Protein AF-A0A0U2JF14-F1 (afdb_monomer_lite)

Sequence (195 aa):
MHPRLGSLGDFVELIHQADNRGMRVIIDLVINHTSDEHPWFQAARADPKSPYRDWYVWSESEPADRTQGMVFPGYQDATWTFDELAGAWYYHRFYDFQPDLNMANPRVRQEIEKIIGFWLQLGVAGFRLDAAPFVIELTTPGEARPRQDFGWLDDFWSQLSWRRGDAVILAEANVEPAELLDFFGAGRRLPMMFN

Radius of gyration: 17.77 Å; chains: 1; bounding box: 45×33×50 Å

Secondary structure (DSSP, 8-state):
--GGG--HHHHHHHHHHHHTTT---EEEE--SB--TTSHHHHHHHH-TTSTTGGGB-EESS--TTTTSS-SSBTTBS-SEEEETTTTEEEE-SS-TTSPBB-TT-HHHHHHHHHHHHHHHHTT--EEEETTHHHHTB---TT-SSPPB-HHHHHHHHHHHHHH-TT-EEEE-----TTTHHHHHGGGTS-SEE--

Structure (mmCIF, N/CA/C/O backbone):
data_AF-A0A0U2JF14-F1
#
_entry.id   AF-A0A0U2JF14-F1
#
loop_
_atom_site.group_PDB
_atom_site.id
_atom_site.type_symbol
_atom_site.label_atom_id
_atom_site.label_alt_id
_atom_site.label_comp_id
_atom_site.label_asym_id
_atom_site.label_entity_id
_atom_site.label_seq_id
_atom_site.pdbx_PDB_ins_code
_atom_site.Cartn_x
_atom_site.Cartn_y
_atom_site.Cartn_z
_atom_site.occupancy
_atom_site.B_iso_or_equiv
_atom_site.auth_seq_id
_atom_site.auth_comp_id
_atom_site.auth_asym_id
_atom_site.auth_atom_id
_atom_site.pdbx_PDB_model_num
ATOM 1 N N . MET A 1 1 ? 5.655 3.093 13.925 1.00 86.81 1 MET A N 1
ATOM 2 C CA . MET A 1 1 ? 5.472 4.514 14.294 1.00 86.81 1 MET A CA 1
ATOM 3 C C . MET A 1 1 ? 6.758 5.260 14.005 1.00 86.81 1 MET A C 1
ATOM 5 O O . MET A 1 1 ? 7.813 4.768 14.386 1.00 86.81 1 MET A O 1
ATOM 9 N N . HIS A 1 2 ? 6.693 6.399 13.311 1.00 91.56 2 HIS A N 1
ATOM 10 C CA . HIS A 1 2 ? 7.878 7.232 13.104 1.00 91.56 2 HIS A CA 1
ATOM 11 C C . HIS A 1 2 ? 8.352 7.792 14.463 1.00 91.56 2 HIS A C 1
ATOM 13 O O . HIS A 1 2 ? 7.508 8.318 15.190 1.00 91.56 2 HIS A O 1
ATOM 19 N N . PRO A 1 3 ? 9.655 7.754 14.819 1.00 92.06 3 PRO A N 1
ATOM 20 C CA . PRO A 1 3 ? 10.124 8.080 16.175 1.00 92.06 3 PRO A CA 1
ATOM 21 C C . PRO A 1 3 ? 9.700 9.461 16.694 1.00 92.06 3 PRO A C 1
ATOM 23 O O . PRO A 1 3 ? 9.457 9.640 17.882 1.00 92.06 3 PRO A O 1
ATOM 26 N N . ARG A 1 4 ? 9.560 10.442 15.794 1.00 95.94 4 ARG A N 1
ATOM 27 C CA . ARG A 1 4 ? 9.096 11.803 16.131 1.00 95.94 4 ARG A CA 1
ATOM 28 C C . ARG A 1 4 ? 7.639 11.883 16.608 1.00 95.94 4 ARG A C 1
ATOM 30 O O . ARG A 1 4 ? 7.266 12.906 17.165 1.00 95.94 4 ARG A O 1
ATOM 37 N N . LEU A 1 5 ? 6.829 10.857 16.349 1.00 95.25 5 LEU A N 1
ATOM 38 C CA . LEU A 1 5 ? 5.408 10.800 16.713 1.00 95.25 5 LEU A CA 1
ATOM 39 C C . LEU A 1 5 ? 5.159 9.973 17.985 1.00 95.25 5 LEU A C 1
ATOM 41 O O . LEU A 1 5 ? 4.014 9.848 18.404 1.00 95.25 5 LEU A O 1
ATOM 45 N N . GLY A 1 6 ? 6.213 9.414 18.589 1.00 96.06 6 GLY A N 1
ATOM 46 C CA . GLY A 1 6 ? 6.125 8.556 19.768 1.00 96.06 6 GLY A CA 1
ATOM 47 C C . GLY A 1 6 ? 6.187 7.062 19.449 1.00 96.06 6 GLY A C 1
ATOM 48 O O . GLY A 1 6 ? 6.581 6.626 18.362 1.00 96.06 6 GLY A O 1
ATOM 49 N N . SER A 1 7 ? 5.834 6.266 20.448 1.00 97.44 7 SER A N 1
ATOM 50 C CA . SER A 1 7 ? 5.848 4.808 20.429 1.00 97.44 7 SER A CA 1
ATOM 51 C C . SER A 1 7 ? 4.484 4.221 20.052 1.00 97.44 7 SER A C 1
ATOM 53 O O . SER A 1 7 ? 3.471 4.913 19.966 1.00 97.44 7 SER A O 1
ATOM 55 N N . LEU A 1 8 ? 4.439 2.901 19.858 1.00 96.38 8 LEU A N 1
ATOM 56 C CA . LEU A 1 8 ? 3.165 2.195 19.712 1.00 96.38 8 LEU A CA 1
ATOM 57 C C . LEU A 1 8 ? 2.311 2.283 20.991 1.00 96.38 8 LEU A C 1
ATOM 59 O O . LEU A 1 8 ? 1.091 2.323 20.899 1.00 96.38 8 LEU A O 1
ATOM 63 N N . GLY A 1 9 ? 2.943 2.350 22.169 1.00 97.56 9 GLY A N 1
ATOM 64 C CA . GLY A 1 9 ? 2.237 2.520 23.441 1.00 97.56 9 GLY A CA 1
ATOM 65 C C . GLY A 1 9 ? 1.525 3.869 23.530 1.00 97.56 9 GLY A C 1
ATOM 66 O O . GLY A 1 9 ? 0.366 3.918 23.929 1.00 97.56 9 GLY A O 1
ATOM 67 N N . ASP A 1 10 ? 2.176 4.938 23.062 1.00 98.06 10 ASP A N 1
ATOM 68 C CA . ASP A 1 10 ? 1.569 6.274 22.999 1.00 98.06 10 ASP A CA 1
ATOM 69 C C . ASP A 1 10 ? 0.362 6.296 22.050 1.00 98.06 10 ASP A C 1
ATOM 71 O O . ASP A 1 10 ? -0.656 6.923 22.339 1.00 98.06 10 ASP A O 1
ATOM 75 N N . PHE A 1 11 ? 0.445 5.563 20.934 1.00 98.00 11 PHE A N 1
ATOM 76 C CA . PHE A 1 11 ? -0.680 5.406 20.013 1.00 98.00 11 PHE A CA 1
ATOM 77 C C . PHE A 1 11 ? -1.857 4.665 20.658 1.00 98.00 11 PHE A C 1
ATOM 79 O O . PHE A 1 11 ? -2.993 5.112 20.541 1.00 98.00 11 PHE A O 1
ATOM 86 N N . VAL A 1 12 ? -1.603 3.560 21.366 1.00 97.88 12 VAL A N 1
ATOM 87 C CA . VAL A 1 12 ? -2.661 2.817 22.072 1.00 97.88 12 VAL A CA 1
ATOM 88 C C . VAL A 1 12 ? -3.333 3.693 23.130 1.00 97.88 12 VAL A C 1
ATOM 90 O O . VAL A 1 12 ? -4.560 3.708 23.217 1.00 97.88 12 VAL A O 1
ATOM 93 N N . GLU A 1 13 ? -2.559 4.479 23.882 1.00 98.06 13 GLU A N 1
ATOM 94 C CA . GLU A 1 13 ? -3.117 5.438 24.841 1.00 98.06 13 GLU A CA 1
ATOM 95 C C . GLU A 1 13 ? -3.990 6.491 24.142 1.00 98.06 13 GLU A C 1
ATOM 97 O O . GLU A 1 13 ? -5.098 6.775 24.598 1.00 98.06 13 GLU A O 1
ATOM 102 N N . LEU A 1 14 ? -3.557 7.022 22.993 1.00 98.06 14 LEU A N 1
ATOM 103 C CA . LEU A 1 14 ? -4.368 7.935 22.183 1.00 98.06 14 LEU A CA 1
ATOM 104 C C . LEU A 1 14 ? -5.702 7.300 21.770 1.00 98.06 14 LEU A C 1
ATOM 106 O O . LEU A 1 14 ? -6.745 7.945 21.903 1.00 98.06 14 LEU A O 1
ATOM 110 N N . ILE A 1 15 ? -5.684 6.050 21.301 1.00 98.12 15 ILE A N 1
ATOM 111 C CA . ILE A 1 15 ? -6.899 5.334 20.896 1.00 98.12 15 ILE A CA 1
ATOM 112 C C . ILE A 1 15 ? -7.844 5.156 22.091 1.00 98.12 15 ILE A C 1
ATOM 114 O O . ILE A 1 15 ? -9.027 5.479 21.981 1.00 98.12 15 ILE A O 1
ATOM 118 N N . HIS A 1 16 ? -7.332 4.737 23.252 1.00 97.69 16 HIS A N 1
ATOM 119 C CA . HIS A 1 16 ? -8.137 4.604 24.470 1.00 97.69 16 HIS A CA 1
ATOM 120 C C . HIS A 1 16 ? -8.744 5.938 24.927 1.00 97.69 16 HIS A C 1
ATOM 122 O O . HIS A 1 16 ? -9.913 6.006 25.308 1.00 97.69 16 HIS A O 1
ATOM 128 N N . GLN A 1 17 ? -7.976 7.029 24.886 1.00 98.44 17 GLN A N 1
ATOM 129 C CA . GLN A 1 17 ? -8.469 8.350 25.280 1.00 98.44 17 GLN A CA 1
ATOM 130 C C . GLN A 1 17 ? -9.524 8.896 24.309 1.00 98.44 17 GLN A C 1
ATOM 132 O O . GLN A 1 17 ? -10.451 9.587 24.750 1.00 98.44 17 GLN A O 1
ATOM 137 N N . ALA A 1 18 ? -9.404 8.604 23.013 1.00 98.38 18 ALA A N 1
ATOM 138 C CA . ALA A 1 18 ? -10.420 8.943 22.023 1.00 98.38 18 ALA A CA 1
ATOM 139 C C . ALA A 1 18 ? -11.723 8.170 22.278 1.00 98.38 18 ALA A C 1
ATOM 141 O O . ALA A 1 18 ? -12.791 8.784 22.351 1.00 98.38 18 ALA A O 1
ATOM 142 N N . ASP A 1 19 ? -11.625 6.861 22.518 1.00 96.94 19 ASP A N 1
ATOM 143 C CA . ASP A 1 19 ? -12.779 5.999 22.787 1.00 96.94 19 ASP A CA 1
ATOM 144 C C . ASP A 1 19 ? -13.533 6.419 24.061 1.00 96.94 19 ASP A C 1
ATOM 146 O O . ASP A 1 19 ? -14.750 6.604 24.031 1.00 96.94 19 ASP A O 1
ATOM 150 N N . ASN A 1 20 ? -12.811 6.752 25.140 1.00 97.88 20 ASN A N 1
ATOM 151 C CA . ASN A 1 20 ? -13.389 7.299 26.380 1.00 97.88 20 ASN A CA 1
ATOM 152 C C . ASN A 1 20 ? -14.194 8.599 26.178 1.00 97.88 20 ASN A C 1
ATOM 154 O O . ASN A 1 20 ? -14.954 9.009 27.056 1.00 97.88 20 ASN A O 1
ATOM 158 N N . ARG A 1 21 ? -14.011 9.276 25.041 1.00 98.31 21 ARG A N 1
ATOM 159 C CA . ARG A 1 21 ? -14.719 10.506 24.657 1.00 98.31 21 ARG A CA 1
ATOM 160 C C . ARG A 1 21 ? -15.756 10.268 23.558 1.00 98.31 21 ARG A C 1
ATOM 162 O O . ARG A 1 21 ? -16.314 11.232 23.041 1.00 98.31 21 ARG A O 1
ATOM 169 N N . GLY A 1 22 ? -16.013 9.013 23.191 1.00 97.44 22 GLY A N 1
ATOM 170 C CA . GLY A 1 22 ? -16.920 8.646 22.105 1.00 97.44 22 GLY A CA 1
ATOM 171 C C . GLY A 1 22 ? -16.396 9.018 20.715 1.00 97.44 22 GLY A C 1
ATOM 172 O O . GLY A 1 22 ? -17.188 9.146 19.783 1.00 97.44 22 GLY A O 1
ATOM 173 N N . MET A 1 23 ? -15.082 9.223 20.562 1.00 98.12 23 MET A N 1
ATOM 174 C CA . MET A 1 23 ? -14.457 9.547 19.280 1.00 98.12 23 MET A CA 1
ATOM 175 C C . MET A 1 23 ? -13.880 8.290 18.634 1.00 98.12 23 MET A C 1
ATOM 177 O O . MET A 1 23 ? -13.101 7.561 19.242 1.00 98.12 23 MET A O 1
ATOM 181 N N . ARG A 1 24 ? -14.219 8.072 17.362 1.00 96.88 24 ARG A N 1
ATOM 182 C CA . ARG A 1 24 ? -13.628 7.014 16.540 1.00 96.88 24 ARG A CA 1
ATOM 183 C C . ARG A 1 24 ? -12.403 7.550 15.810 1.00 96.88 24 ARG A C 1
ATOM 185 O O . ARG A 1 24 ? -12.446 8.650 15.266 1.00 96.88 24 ARG A O 1
ATOM 192 N N . VAL A 1 25 ? -11.341 6.752 15.762 1.00 97.88 25 VAL A N 1
ATOM 193 C CA . VAL A 1 25 ? -10.107 7.088 15.041 1.00 97.88 25 VAL A CA 1
ATOM 194 C C . VAL A 1 25 ? -9.978 6.187 13.823 1.00 97.88 25 VAL A C 1
ATOM 196 O O . VAL A 1 25 ? -10.000 4.962 13.953 1.00 97.88 25 VAL A O 1
ATOM 199 N N . ILE A 1 26 ? -9.832 6.803 12.654 1.00 97.62 26 ILE A N 1
ATOM 200 C CA . ILE A 1 26 ? -9.420 6.131 11.420 1.00 97.62 26 ILE A CA 1
ATOM 201 C C . ILE A 1 26 ? -7.979 6.520 11.092 1.00 97.62 26 ILE A C 1
ATOM 203 O O . ILE A 1 26 ? -7.539 7.607 11.469 1.00 97.62 26 ILE A O 1
ATOM 207 N N . ILE A 1 27 ? -7.257 5.643 10.401 1.00 97.81 27 ILE A N 1
ATOM 208 C CA . ILE A 1 27 ? -5.877 5.894 9.958 1.00 97.81 27 ILE A CA 1
ATOM 209 C C . ILE A 1 27 ? -5.725 5.607 8.465 1.00 97.81 27 ILE A C 1
ATOM 211 O O . ILE A 1 27 ? -6.540 4.891 7.887 1.00 97.81 27 ILE A O 1
ATOM 215 N N . ASP A 1 28 ? -4.677 6.124 7.836 1.00 97.69 28 ASP A N 1
ATOM 216 C CA . ASP A 1 28 ? -4.347 5.767 6.458 1.00 97.69 28 ASP A CA 1
ATOM 217 C C . ASP A 1 28 ? -3.902 4.305 6.335 1.00 97.69 28 ASP A C 1
ATOM 219 O O . ASP A 1 28 ? -3.081 3.808 7.110 1.00 97.69 28 ASP A O 1
ATOM 223 N N . LEU A 1 29 ? -4.435 3.627 5.322 1.00 97.56 29 LEU A N 1
ATOM 224 C CA . LEU A 1 29 ? -4.017 2.311 4.865 1.00 97.56 29 LEU A CA 1
ATOM 225 C C . LEU A 1 29 ? -3.375 2.472 3.485 1.00 97.56 29 LEU A C 1
ATOM 227 O O . LEU A 1 29 ? -4.046 2.402 2.455 1.00 97.56 29 LEU A O 1
ATOM 231 N N . VAL A 1 30 ? -2.064 2.708 3.492 1.00 97.50 30 VAL A N 1
ATOM 232 C CA . VAL A 1 30 ? -1.241 2.839 2.283 1.00 97.50 30 VAL A CA 1
ATOM 233 C C . VAL A 1 30 ? -0.747 1.452 1.887 1.00 97.50 30 VAL A C 1
ATOM 235 O O . VAL A 1 30 ? 0.209 0.937 2.463 1.00 97.50 30 VAL A O 1
ATOM 238 N N . ILE A 1 31 ? -1.464 0.815 0.963 1.00 96.81 31 ILE A N 1
ATOM 239 C CA . ILE A 1 31 ? -1.219 -0.580 0.549 1.00 96.81 31 ILE A CA 1
ATOM 240 C C . ILE A 1 31 ? -1.001 -0.744 -0.956 1.00 96.81 31 ILE A C 1
ATOM 242 O O . ILE A 1 31 ? -0.783 -1.860 -1.413 1.00 96.81 31 ILE A O 1
ATOM 246 N N . ASN A 1 32 ? -1.024 0.352 -1.720 1.00 97.19 32 ASN A N 1
ATOM 247 C CA . ASN A 1 32 ? -0.614 0.335 -3.123 1.00 97.19 32 ASN A CA 1
ATOM 248 C C . ASN A 1 32 ? 0.899 0.156 -3.263 1.00 97.19 32 ASN A C 1
ATOM 250 O O . ASN A 1 32 ? 1.371 -0.545 -4.145 1.00 97.19 32 ASN A O 1
ATOM 254 N N . HIS A 1 33 ? 1.665 0.823 -2.407 1.00 98.12 33 HIS A N 1
ATOM 255 C CA . HIS A 1 33 ? 3.116 0.920 -2.499 1.00 98.12 33 HIS A CA 1
ATOM 256 C C . HIS A 1 33 ? 3.736 0.962 -1.100 1.00 98.12 33 HIS A C 1
ATOM 258 O O . HIS A 1 33 ? 3.060 1.241 -0.106 1.00 98.12 33 HIS A O 1
ATOM 264 N N . THR A 1 34 ? 5.039 0.713 -1.021 1.00 98.62 34 THR A N 1
ATOM 265 C CA . THR A 1 34 ? 5.847 0.983 0.179 1.00 98.62 34 THR A CA 1
ATOM 266 C C . THR A 1 34 ? 6.892 2.043 -0.133 1.00 98.62 34 THR A C 1
ATOM 268 O O . THR A 1 34 ? 7.060 2.402 -1.286 1.00 98.62 34 THR A O 1
ATOM 271 N N . SER A 1 35 ? 7.643 2.514 0.865 1.00 98.38 35 SER A N 1
ATOM 272 C CA . SER A 1 35 ? 8.921 3.180 0.576 1.00 98.38 35 SER A CA 1
ATOM 273 C C . SER A 1 35 ? 9.915 2.176 -0.021 1.00 98.38 35 SER A C 1
ATOM 275 O O . SER A 1 35 ? 9.871 0.986 0.309 1.00 98.38 35 SER A O 1
ATOM 277 N N . ASP A 1 36 ? 10.825 2.641 -0.865 1.00 98.38 36 ASP A N 1
ATOM 278 C CA . ASP A 1 36 ? 11.991 1.884 -1.324 1.00 98.38 36 ASP A CA 1
ATOM 279 C C . ASP A 1 36 ? 12.957 1.525 -0.178 1.00 98.38 36 ASP A C 1
ATOM 281 O O . ASP A 1 36 ? 13.651 0.513 -0.241 1.00 98.38 36 ASP A O 1
ATOM 285 N N . GLU A 1 37 ? 12.953 2.263 0.930 1.00 98.31 37 GLU A N 1
ATOM 286 C CA . GLU A 1 37 ? 13.668 1.914 2.163 1.00 98.31 37 GLU A CA 1
ATOM 287 C C . GLU A 1 37 ? 12.988 0.778 2.950 1.00 98.31 37 GLU A C 1
ATOM 289 O O . GLU A 1 37 ? 13.549 0.268 3.926 1.00 98.31 37 GLU A O 1
ATOM 294 N N . HIS A 1 38 ? 11.783 0.348 2.553 1.00 98.69 38 HIS A N 1
ATOM 295 C CA . HIS A 1 38 ? 11.070 -0.714 3.254 1.00 98.69 38 HIS A CA 1
ATOM 296 C C . HIS A 1 38 ? 11.869 -2.032 3.208 1.00 98.69 38 HIS A C 1
ATOM 298 O O . HIS A 1 38 ? 12.337 -2.427 2.134 1.00 98.69 38 HIS A O 1
ATOM 304 N N . PRO A 1 39 ? 11.980 -2.785 4.325 1.00 98.62 39 PRO A N 1
ATOM 305 C CA . PRO A 1 39 ? 12.746 -4.034 4.364 1.00 98.62 39 PRO A CA 1
ATOM 306 C C . PRO A 1 39 ? 12.352 -5.057 3.292 1.00 98.62 39 PRO A C 1
ATOM 308 O O . PRO A 1 39 ? 13.199 -5.814 2.825 1.00 98.62 39 PRO A O 1
ATOM 311 N N . TRP A 1 40 ? 11.080 -5.075 2.881 1.00 98.69 40 TRP A N 1
ATOM 312 C CA . TRP A 1 40 ? 10.616 -5.931 1.786 1.00 98.69 40 TRP A CA 1
ATOM 313 C C . TRP A 1 40 ? 11.251 -5.545 0.449 1.00 98.69 40 TRP A C 1
ATOM 315 O O . TRP A 1 40 ? 11.781 -6.427 -0.222 1.00 98.69 40 TRP A O 1
ATOM 325 N N . PHE A 1 41 ? 11.247 -4.259 0.077 1.00 98.75 41 PHE A N 1
ATOM 326 C CA . PHE A 1 41 ? 11.842 -3.801 -1.181 1.00 98.75 41 PHE A CA 1
ATOM 327 C C . PHE A 1 41 ? 13.353 -3.992 -1.169 1.00 98.75 41 PHE A C 1
ATOM 329 O O . PHE A 1 41 ? 13.909 -4.555 -2.107 1.00 98.75 41 PHE A O 1
ATOM 336 N N . GLN A 1 42 ? 14.009 -3.630 -0.064 1.00 98.81 42 GLN A N 1
ATOM 337 C CA . GLN A 1 42 ? 15.448 -3.830 0.120 1.00 98.81 42 GLN A CA 1
AT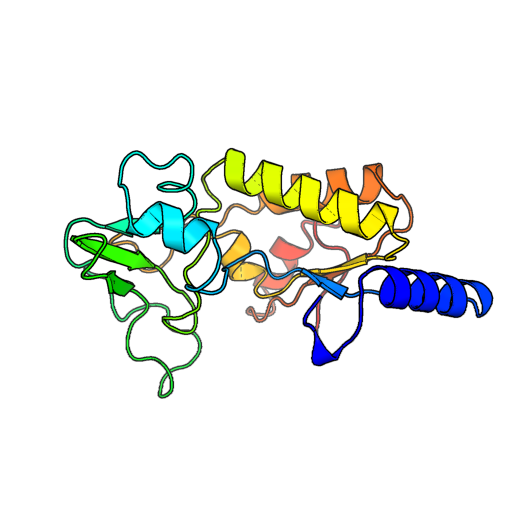OM 338 C C . GLN A 1 42 ? 15.845 -5.305 -0.040 1.00 98.81 42 GLN A C 1
ATOM 340 O O . GLN A 1 42 ? 16.809 -5.624 -0.735 1.00 98.81 42 GLN A O 1
ATOM 345 N N . ALA A 1 43 ? 15.067 -6.230 0.525 1.00 98.69 43 ALA A N 1
ATOM 346 C CA . ALA A 1 43 ? 15.290 -7.656 0.319 1.00 98.69 43 ALA A CA 1
ATOM 347 C C . ALA A 1 43 ? 14.975 -8.108 -1.120 1.00 98.69 43 ALA A C 1
ATOM 349 O O . ALA A 1 43 ? 15.666 -8.976 -1.645 1.00 98.69 43 ALA A O 1
ATOM 350 N N . ALA A 1 44 ? 13.935 -7.559 -1.755 1.00 98.69 44 ALA A N 1
ATOM 351 C CA . ALA A 1 44 ? 13.520 -7.897 -3.119 1.00 98.69 44 ALA A CA 1
ATOM 352 C C . ALA A 1 44 ? 14.519 -7.434 -4.192 1.00 98.69 44 ALA A C 1
ATOM 354 O O . ALA A 1 44 ? 14.702 -8.123 -5.200 1.00 98.69 44 ALA A O 1
ATOM 355 N N . ARG A 1 45 ? 15.162 -6.278 -3.985 1.00 98.44 45 ARG A N 1
ATOM 356 C CA . ARG A 1 45 ? 16.186 -5.738 -4.890 1.00 98.44 45 ARG A CA 1
ATOM 357 C C . ARG A 1 45 ? 17.555 -6.392 -4.697 1.00 98.44 45 ARG A C 1
ATOM 359 O O . ARG A 1 45 ? 18.308 -6.486 -5.654 1.00 98.44 45 ARG A O 1
ATOM 366 N N . ALA A 1 46 ? 17.869 -6.860 -3.487 1.00 98.50 46 ALA A N 1
ATOM 367 C CA . ALA A 1 46 ? 19.173 -7.445 -3.176 1.00 98.50 46 ALA A CA 1
ATOM 368 C C . ALA A 1 46 ? 19.338 -8.900 -3.651 1.00 98.50 46 ALA A C 1
ATOM 370 O O . ALA A 1 46 ? 20.450 -9.303 -3.987 1.00 98.50 46 ALA A O 1
ATOM 371 N N . ASP A 1 47 ? 18.265 -9.700 -3.658 1.00 98.12 47 ASP A N 1
ATOM 372 C CA . ASP A 1 47 ? 18.316 -11.106 -4.077 1.00 98.12 47 ASP A CA 1
ATOM 373 C C . ASP A 1 47 ? 17.069 -11.488 -4.898 1.00 98.12 47 ASP A C 1
ATOM 375 O O . ASP A 1 47 ? 15.958 -11.481 -4.357 1.00 98.12 47 ASP A O 1
ATOM 379 N N . PRO A 1 48 ? 17.210 -11.900 -6.175 1.00 97.00 48 PRO A N 1
ATOM 380 C CA . PRO A 1 48 ? 16.084 -12.382 -6.976 1.00 97.00 48 PRO A CA 1
ATOM 381 C C . PRO A 1 48 ? 15.433 -13.661 -6.419 1.00 97.00 48 PRO A C 1
ATOM 383 O O . PRO A 1 48 ? 14.333 -14.011 -6.834 1.00 97.00 48 PRO A O 1
ATOM 386 N N . LYS A 1 49 ? 16.074 -14.367 -5.477 1.00 98.00 49 LYS A N 1
ATOM 387 C CA . LYS A 1 49 ? 15.502 -15.522 -4.762 1.00 98.00 49 LYS A CA 1
ATOM 388 C C . LYS A 1 49 ? 14.858 -15.154 -3.423 1.00 98.00 49 LYS A C 1
ATOM 390 O O . LYS A 1 49 ? 14.369 -16.042 -2.721 1.00 98.00 49 LYS A O 1
ATOM 395 N N . SER A 1 50 ? 14.853 -13.872 -3.057 1.00 98.25 50 SER A N 1
ATOM 396 C CA . SER A 1 50 ? 14.199 -13.377 -1.848 1.00 98.25 50 SER A CA 1
ATOM 397 C C . SER A 1 50 ? 12.715 -13.761 -1.829 1.00 98.25 50 SER A C 1
ATOM 399 O O . SER A 1 50 ? 12.037 -13.641 -2.852 1.00 98.25 50 SER A O 1
ATOM 401 N N . PRO A 1 51 ? 12.144 -14.139 -0.668 1.00 97.94 51 PRO A N 1
ATOM 402 C CA . PRO A 1 51 ? 10.705 -14.385 -0.557 1.00 97.94 51 PRO A CA 1
ATOM 403 C C . PRO A 1 51 ? 9.855 -13.138 -0.853 1.00 97.94 51 PRO A C 1
ATOM 405 O O . PRO A 1 51 ? 8.651 -13.273 -1.084 1.00 97.94 51 PRO A O 1
ATOM 408 N N . TYR A 1 52 ? 10.476 -11.952 -0.841 1.00 98.62 52 TYR A N 1
ATOM 409 C CA . TYR A 1 52 ? 9.853 -10.667 -1.145 1.00 98.62 52 TYR A CA 1
ATOM 410 C C . TYR A 1 52 ? 10.033 -10.234 -2.603 1.00 98.62 52 TYR A C 1
ATOM 412 O O . TYR A 1 52 ? 9.480 -9.207 -2.979 1.00 98.62 52 TYR A O 1
ATOM 420 N N . ARG A 1 53 ? 10.771 -10.986 -3.438 1.00 98.44 53 ARG A N 1
ATOM 421 C CA . ARG A 1 53 ? 11.023 -10.600 -4.837 1.00 98.44 53 ARG A CA 1
ATOM 422 C C . ARG A 1 53 ? 9.721 -10.280 -5.569 1.00 98.44 53 ARG A C 1
ATOM 424 O O . ARG A 1 53 ? 9.555 -9.172 -6.067 1.00 98.44 53 ARG A O 1
ATOM 431 N N . ASP A 1 54 ? 8.774 -11.212 -5.517 1.00 98.12 54 ASP A N 1
ATOM 432 C CA . ASP A 1 54 ? 7.483 -11.103 -6.204 1.00 98.12 54 ASP A CA 1
ATOM 433 C C . ASP A 1 54 ? 6.457 -10.240 -5.451 1.00 98.12 54 ASP A C 1
ATOM 435 O O . ASP A 1 54 ? 5.281 -10.232 -5.818 1.00 98.12 54 ASP A O 1
ATOM 439 N N . TRP A 1 55 ? 6.852 -9.561 -4.366 1.00 98.69 55 TRP A N 1
ATOM 440 C CA . TRP A 1 55 ? 5.979 -8.599 -3.683 1.00 98.69 55 TRP A CA 1
ATOM 441 C C . TRP A 1 55 ? 5.933 -7.257 -4.399 1.00 98.69 55 TRP A C 1
ATOM 443 O O . TRP A 1 55 ? 5.049 -6.467 -4.102 1.00 98.69 55 TRP A O 1
ATOM 453 N N . TYR A 1 56 ? 6.838 -7.027 -5.346 1.00 98.69 56 TYR A N 1
ATOM 454 C CA . TYR A 1 56 ? 6.889 -5.845 -6.198 1.00 98.69 56 TYR A CA 1
ATOM 455 C C . TYR A 1 56 ? 6.796 -6.270 -7.661 1.00 98.69 56 TYR A C 1
ATOM 457 O O . TYR A 1 56 ? 6.968 -7.448 -7.992 1.00 98.69 56 TYR A O 1
ATOM 465 N N . VAL A 1 57 ? 6.498 -5.319 -8.538 1.00 98.25 57 VAL A N 1
ATOM 466 C CA . VAL A 1 57 ? 6.361 -5.581 -9.972 1.00 98.25 57 VAL A CA 1
ATOM 467 C C . VAL A 1 57 ? 7.684 -5.271 -10.671 1.00 98.25 57 VAL A C 1
ATOM 469 O O . VAL A 1 57 ? 8.191 -4.155 -10.572 1.00 98.25 57 VAL A O 1
ATOM 472 N N . TRP A 1 58 ? 8.237 -6.263 -11.374 1.00 98.38 58 TRP A N 1
ATOM 473 C CA . TRP A 1 58 ? 9.554 -6.194 -12.012 1.00 98.38 58 TRP A CA 1
ATOM 474 C C . TRP A 1 58 ? 9.488 -6.438 -13.522 1.00 98.38 58 TRP A C 1
ATOM 476 O O . TRP A 1 58 ? 8.616 -7.158 -14.005 1.00 98.38 58 TRP A O 1
ATOM 486 N N . SER A 1 59 ? 10.473 -5.911 -14.249 1.00 98.06 59 SER A N 1
ATOM 487 C CA . SER A 1 59 ? 10.739 -6.234 -15.652 1.00 98.06 59 SER A CA 1
ATOM 488 C C . SER A 1 59 ? 12.239 -6.355 -15.917 1.00 98.06 59 SER A C 1
ATOM 490 O O . SER A 1 59 ? 13.022 -5.498 -15.509 1.00 98.06 59 SER A O 1
ATOM 492 N N . GLU A 1 60 ? 12.655 -7.407 -16.624 1.00 97.19 60 GLU A N 1
ATOM 493 C CA . GLU A 1 60 ? 14.061 -7.608 -17.018 1.00 97.19 60 GLU A CA 1
ATOM 494 C C . GLU A 1 60 ? 14.488 -6.666 -18.156 1.00 97.19 60 GLU A C 1
ATOM 496 O O . GLU A 1 60 ? 15.644 -6.258 -18.236 1.00 97.19 60 GLU A O 1
ATOM 501 N N . SER A 1 61 ? 13.550 -6.288 -19.026 1.00 97.38 61 SER A N 1
ATOM 502 C CA . SER A 1 61 ? 13.754 -5.323 -20.110 1.00 97.38 61 SER A CA 1
ATOM 503 C C . SER A 1 61 ? 13.027 -4.016 -19.825 1.00 97.38 61 SER A C 1
ATOM 505 O O . SER A 1 61 ? 12.037 -4.010 -19.095 1.00 97.38 61 SER A O 1
ATOM 507 N N . GLU A 1 62 ? 13.470 -2.924 -20.446 1.00 97.44 62 GLU A N 1
ATOM 508 C CA . GLU A 1 62 ? 12.775 -1.637 -20.363 1.00 97.44 62 GLU A CA 1
ATOM 509 C C . GLU A 1 62 ? 11.324 -1.766 -20.864 1.00 97.44 62 GLU A C 1
ATOM 511 O O . GLU A 1 62 ? 11.116 -2.134 -22.026 1.00 97.44 62 GLU A O 1
ATOM 516 N N . PRO A 1 63 ? 10.315 -1.507 -20.012 1.00 96.62 63 PRO A N 1
ATOM 517 C CA . PRO A 1 63 ? 8.916 -1.642 -20.406 1.00 96.62 63 PRO A CA 1
ATOM 518 C C . PRO A 1 63 ? 8.497 -0.573 -21.418 1.00 96.62 63 PRO A C 1
ATOM 520 O O . PRO A 1 63 ? 8.836 0.602 -21.284 1.00 96.62 63 PRO A O 1
ATOM 523 N N . ALA A 1 64 ? 7.716 -0.962 -22.429 1.00 95.69 64 ALA A N 1
ATOM 524 C CA . ALA A 1 64 ? 7.259 -0.042 -23.479 1.00 95.69 64 ALA A CA 1
ATOM 525 C C . ALA A 1 64 ? 6.313 1.062 -22.958 1.00 95.69 64 ALA A C 1
ATOM 527 O O . ALA A 1 64 ? 6.159 2.109 -23.585 1.00 95.69 64 ALA A O 1
ATOM 528 N N . ASP A 1 65 ? 5.683 0.829 -21.809 1.00 93.94 65 ASP A N 1
ATOM 529 C CA . ASP A 1 65 ? 4.786 1.732 -21.092 1.00 93.94 65 ASP A CA 1
ATOM 530 C C . ASP A 1 65 ? 5.503 2.576 -20.023 1.00 93.94 65 ASP A C 1
ATOM 532 O O . ASP A 1 65 ? 4.833 3.284 -19.278 1.00 93.94 65 ASP A O 1
ATOM 536 N N . ARG A 1 66 ? 6.846 2.555 -19.966 1.00 94.56 66 ARG A N 1
ATOM 537 C CA . ARG A 1 66 ? 7.682 3.207 -18.938 1.00 94.56 66 ARG A CA 1
ATOM 538 C C . ARG A 1 66 ? 7.260 4.626 -18.539 1.00 94.56 66 ARG A C 1
ATOM 540 O O . ARG A 1 66 ? 7.438 5.011 -17.391 1.00 94.56 66 ARG A O 1
ATOM 547 N N . THR A 1 67 ? 6.763 5.428 -19.475 1.00 92.12 67 THR A N 1
ATOM 548 C CA . THR A 1 67 ? 6.388 6.838 -19.260 1.00 92.12 67 THR A CA 1
ATOM 549 C C . THR A 1 67 ? 4.878 7.078 -19.331 1.00 92.12 67 THR A C 1
ATOM 551 O O . THR A 1 67 ? 4.425 8.204 -19.526 1.00 92.12 67 THR A O 1
ATOM 554 N N . GLN A 1 68 ? 4.074 6.023 -19.202 1.00 90.69 68 GLN A N 1
ATOM 555 C CA . GLN A 1 68 ? 2.617 6.078 -19.290 1.00 90.69 68 GLN A CA 1
ATOM 556 C C . GLN A 1 68 ? 1.973 5.846 -17.920 1.00 90.69 68 GLN A C 1
ATOM 558 O O . GLN A 1 68 ? 2.536 5.189 -17.047 1.00 90.69 68 GLN A O 1
ATOM 563 N N . GLY A 1 69 ? 0.770 6.397 -17.729 1.00 83.19 69 GLY A N 1
ATOM 564 C CA . GLY A 1 69 ? -0.016 6.192 -16.509 1.00 83.19 69 GLY A CA 1
ATOM 565 C C . GLY A 1 69 ? 0.478 6.955 -15.272 1.00 83.19 69 GLY A C 1
ATOM 566 O O . GLY A 1 69 ? 0.145 6.559 -14.159 1.00 83.19 69 GLY A O 1
ATOM 567 N N . MET A 1 70 ? 1.269 8.019 -15.449 1.00 85.06 70 MET A N 1
ATOM 568 C CA . MET A 1 70 ? 1.724 8.881 -14.350 1.00 85.06 70 MET A CA 1
ATOM 569 C C . MET A 1 70 ? 0.561 9.648 -13.714 1.00 85.06 70 MET A C 1
ATOM 571 O O . MET A 1 70 ? -0.274 10.211 -14.423 1.00 85.06 70 MET A O 1
ATOM 575 N N . VAL A 1 71 ? 0.564 9.733 -12.382 1.00 82.00 71 VAL A N 1
ATOM 576 C CA . VAL A 1 71 ? -0.441 10.489 -11.614 1.00 82.00 71 VAL A CA 1
ATOM 577 C C . VAL A 1 71 ? -0.030 11.954 -11.421 1.00 82.00 71 VAL A C 1
ATOM 579 O O . VAL A 1 71 ? -0.886 12.837 -11.413 1.00 82.00 71 VAL A O 1
ATOM 582 N N . PHE A 1 72 ? 1.275 12.238 -11.329 1.00 77.00 72 PHE A N 1
ATOM 583 C CA . PHE A 1 72 ? 1.811 13.583 -11.080 1.00 77.00 72 PHE A CA 1
ATOM 584 C C . PHE A 1 72 ? 2.720 14.077 -12.220 1.00 77.00 72 PHE A C 1
ATOM 586 O O . PHE A 1 72 ? 3.938 14.199 -12.039 1.00 77.00 72 PHE A O 1
ATOM 593 N N . PRO A 1 73 ? 2.163 14.382 -13.408 1.00 75.38 73 PRO A N 1
ATOM 594 C CA . PRO A 1 73 ? 2.959 14.890 -14.522 1.00 75.38 73 PRO A CA 1
ATOM 595 C C . PRO A 1 73 ? 3.682 16.191 -14.132 1.00 75.38 73 PRO A C 1
ATOM 597 O O . PRO A 1 73 ? 3.068 17.123 -13.614 1.00 75.38 73 PRO A O 1
ATOM 600 N N . GLY A 1 74 ? 4.996 16.247 -14.374 1.00 77.56 74 GLY A N 1
ATOM 601 C CA . GLY A 1 74 ? 5.867 17.380 -14.020 1.00 77.56 74 GLY A CA 1
ATOM 602 C C . GLY A 1 74 ? 6.591 17.250 -12.674 1.00 77.56 74 GLY A C 1
ATOM 603 O O . GLY A 1 74 ? 7.533 18.001 -12.429 1.00 77.56 74 GLY A O 1
ATOM 604 N N . TYR A 1 75 ? 6.193 16.290 -11.834 1.00 80.94 75 TYR A N 1
ATOM 605 C CA . TYR A 1 75 ? 6.933 15.876 -10.632 1.00 80.94 75 TYR A CA 1
ATOM 606 C C . TYR A 1 75 ? 7.538 14.474 -10.773 1.00 80.94 75 TYR A C 1
ATOM 608 O O . TYR A 1 75 ? 8.468 14.126 -10.051 1.00 80.94 75 TYR A O 1
ATOM 616 N N . GLN A 1 76 ? 7.004 13.688 -11.705 1.00 84.88 76 GLN A N 1
ATOM 617 C CA . GLN A 1 76 ? 7.435 12.347 -12.060 1.00 84.88 76 GLN A CA 1
ATOM 618 C C . GLN A 1 76 ? 7.618 12.277 -13.581 1.00 84.88 76 GLN A C 1
ATOM 620 O O . GLN A 1 76 ? 6.805 12.833 -14.325 1.00 84.88 76 GLN A O 1
ATOM 625 N N . ASP A 1 77 ? 8.667 11.575 -14.018 1.00 87.31 77 ASP A N 1
ATOM 626 C CA . ASP A 1 77 ? 9.023 11.429 -15.438 1.00 87.31 77 ASP A CA 1
ATOM 627 C C . ASP A 1 77 ? 8.704 10.035 -16.011 1.00 87.31 77 ASP A C 1
ATOM 629 O O . ASP A 1 77 ? 8.615 9.861 -17.229 1.00 87.31 77 ASP A O 1
ATOM 633 N N . ALA A 1 78 ? 8.559 9.025 -15.150 1.00 93.94 78 ALA A N 1
ATOM 634 C CA . ALA A 1 78 ? 8.328 7.634 -15.531 1.00 93.94 78 ALA A CA 1
ATOM 635 C C . ALA A 1 78 ? 7.575 6.879 -14.432 1.00 93.94 78 ALA A C 1
ATOM 637 O O . ALA A 1 78 ? 7.692 7.236 -13.267 1.00 93.94 78 ALA A O 1
ATOM 638 N N . THR A 1 79 ? 6.849 5.825 -14.797 1.00 95.12 79 THR A N 1
ATOM 639 C CA . THR A 1 79 ? 6.231 4.838 -13.891 1.00 95.12 79 THR A CA 1
ATOM 640 C C . THR A 1 79 ? 7.063 3.560 -13.750 1.00 95.12 79 THR A C 1
ATOM 642 O O . THR A 1 79 ? 6.711 2.653 -12.998 1.00 95.12 79 THR A O 1
ATOM 645 N N . TRP A 1 80 ? 8.185 3.486 -14.469 1.00 97.50 80 TRP A N 1
ATOM 646 C CA . TRP A 1 80 ? 9.170 2.421 -14.353 1.00 97.50 80 TRP A CA 1
ATOM 647 C C . TRP A 1 80 ? 10.577 3.006 -14.232 1.00 97.50 80 TRP A C 1
ATOM 649 O O . TRP A 1 80 ? 11.001 3.802 -15.078 1.00 97.50 80 TRP A O 1
ATOM 659 N N . THR A 1 81 ? 11.326 2.542 -13.233 1.00 97.62 81 THR A N 1
ATOM 660 C CA . THR A 1 81 ? 12.709 2.967 -12.974 1.00 97.62 81 THR A CA 1
ATOM 661 C C . THR A 1 81 ? 13.635 1.758 -12.912 1.00 97.62 81 THR A C 1
ATOM 663 O O . THR A 1 81 ? 13.271 0.711 -12.380 1.00 97.62 81 THR A O 1
ATOM 666 N N . PHE A 1 82 ? 14.830 1.881 -13.495 1.00 98.25 82 PHE A N 1
ATOM 667 C CA . PHE A 1 82 ? 15.841 0.829 -13.447 1.00 98.25 82 PHE A CA 1
ATOM 668 C C . PHE A 1 82 ? 16.556 0.848 -12.097 1.00 98.25 82 PHE A C 1
ATOM 670 O O . PHE A 1 82 ? 17.124 1.863 -11.700 1.00 98.25 82 PHE A O 1
ATOM 677 N N . ASP A 1 83 ? 16.547 -0.285 -11.404 1.00 98.50 83 ASP A N 1
ATOM 678 C CA . ASP A 1 83 ? 17.283 -0.485 -10.166 1.00 98.50 83 ASP A CA 1
ATOM 679 C C . ASP A 1 83 ? 18.606 -1.196 -10.468 1.00 98.50 83 ASP A C 1
ATOM 681 O O . ASP A 1 83 ? 18.627 -2.374 -10.832 1.00 98.50 83 ASP A O 1
ATOM 685 N N . GLU A 1 84 ? 19.720 -0.478 -10.311 1.00 98.00 84 GLU A N 1
ATOM 686 C CA . GLU A 1 84 ? 21.059 -1.001 -10.610 1.00 98.00 84 GLU A CA 1
ATOM 687 C C . GLU A 1 84 ? 21.441 -2.215 -9.753 1.00 98.00 84 GLU A C 1
ATOM 689 O O . GLU A 1 84 ? 22.130 -3.111 -10.237 1.00 98.00 84 GLU A O 1
ATOM 694 N N . LEU A 1 85 ? 20.986 -2.269 -8.495 1.00 97.75 85 LEU A N 1
ATOM 695 C CA . LEU A 1 85 ? 21.278 -3.381 -7.589 1.00 97.75 85 LEU A CA 1
ATOM 696 C C . LEU A 1 85 ? 20.500 -4.633 -8.001 1.00 97.75 85 LEU A C 1
ATOM 698 O O . LEU A 1 85 ? 21.054 -5.731 -8.006 1.00 97.75 85 LEU A O 1
ATOM 702 N N . ALA A 1 86 ? 19.235 -4.457 -8.376 1.00 98.06 86 ALA A N 1
ATOM 703 C CA . ALA A 1 86 ? 18.399 -5.552 -8.847 1.00 98.06 86 ALA A CA 1
ATOM 704 C C . ALA A 1 86 ? 18.720 -5.984 -10.287 1.00 98.06 86 ALA A C 1
ATOM 706 O O . ALA A 1 86 ? 18.313 -7.074 -10.693 1.00 98.06 86 ALA A O 1
ATOM 707 N N . GLY A 1 87 ? 19.377 -5.123 -11.072 1.00 98.31 87 GLY A N 1
ATOM 708 C CA . GLY A 1 87 ? 19.581 -5.321 -12.506 1.00 98.31 87 GLY A CA 1
ATOM 709 C C . GLY A 1 87 ? 18.265 -5.409 -13.286 1.00 98.31 87 GLY A C 1
ATOM 710 O O . GLY A 1 87 ? 18.192 -6.135 -14.275 1.00 98.31 87 GLY A O 1
ATOM 711 N N . ALA A 1 88 ? 17.214 -4.735 -12.815 1.00 98.38 88 ALA A N 1
ATOM 712 C CA . ALA A 1 88 ? 15.857 -4.847 -13.343 1.00 98.38 88 ALA A CA 1
ATOM 713 C C . ALA A 1 88 ? 15.079 -3.540 -13.158 1.00 98.38 88 ALA A C 1
ATOM 715 O O . ALA A 1 88 ? 15.380 -2.737 -12.277 1.00 98.38 88 ALA A O 1
ATOM 716 N N . TRP A 1 89 ? 14.041 -3.349 -13.965 1.00 98.50 89 TRP A N 1
ATOM 717 C CA . TRP A 1 89 ? 13.085 -2.259 -13.805 1.00 98.50 89 TRP A CA 1
ATOM 718 C C . TRP A 1 89 ? 12.042 -2.630 -12.758 1.00 98.50 89 TRP A C 1
ATOM 720 O O . TRP A 1 89 ? 11.570 -3.767 -12.759 1.00 98.50 89 TRP A O 1
ATOM 730 N N . TYR A 1 90 ? 11.658 -1.686 -11.906 1.00 98.56 90 TYR A N 1
ATOM 731 C CA . TYR A 1 90 ? 10.533 -1.837 -10.986 1.00 98.56 90 TYR A CA 1
ATOM 732 C C . TYR A 1 90 ? 9.449 -0.805 -11.279 1.00 98.56 90 TYR A C 1
ATOM 734 O O . TYR A 1 90 ? 9.729 0.273 -11.813 1.00 98.56 90 TYR A O 1
ATOM 742 N N . TYR A 1 91 ? 8.215 -1.165 -10.942 1.00 98.00 91 TYR A N 1
ATOM 743 C CA . TYR A 1 91 ? 7.055 -0.307 -11.130 1.00 98.00 91 TYR A CA 1
ATOM 744 C C . TYR A 1 91 ? 6.827 0.633 -9.947 1.00 98.00 91 TYR A C 1
ATOM 746 O O . TYR A 1 91 ? 6.962 0.230 -8.789 1.00 98.00 91 TYR A O 1
ATOM 754 N N . HIS A 1 92 ? 6.409 1.857 -10.247 1.00 96.62 92 HIS A N 1
ATOM 755 C CA . HIS A 1 92 ? 5.893 2.814 -9.278 1.00 96.62 92 HIS A CA 1
ATOM 756 C C . HIS A 1 92 ? 4.846 3.720 -9.942 1.00 96.62 92 HIS A C 1
ATOM 758 O O . HIS A 1 92 ? 5.117 4.415 -10.924 1.00 96.62 92 HIS A O 1
ATOM 764 N N . ARG A 1 93 ? 3.623 3.739 -9.407 1.00 93.56 93 ARG A N 1
ATOM 765 C CA . ARG A 1 93 ? 2.548 4.605 -9.921 1.00 93.56 93 ARG A CA 1
ATOM 766 C C . ARG A 1 93 ? 2.798 6.076 -9.583 1.00 93.56 93 ARG A C 1
ATOM 768 O O . ARG A 1 93 ? 2.437 6.961 -10.359 1.00 93.56 93 ARG A O 1
ATOM 775 N N . PHE A 1 94 ? 3.422 6.306 -8.431 1.00 93.19 94 PHE A N 1
ATOM 776 C CA . PHE A 1 94 ? 3.733 7.614 -7.859 1.00 93.19 94 PHE A CA 1
ATOM 777 C C . PHE A 1 94 ? 5.247 7.874 -7.933 1.00 93.19 94 PHE A C 1
ATOM 779 O O . PHE A 1 94 ? 5.861 7.624 -8.965 1.00 93.19 94 PHE A O 1
ATOM 786 N N . TYR A 1 95 ? 5.895 8.371 -6.880 1.00 95.06 95 TYR A N 1
ATOM 787 C CA . TYR A 1 95 ? 7.337 8.630 -6.930 1.00 95.06 95 TYR A CA 1
ATOM 788 C C . TYR A 1 95 ? 8.171 7.346 -7.057 1.00 95.06 95 TYR A C 1
ATOM 790 O O . TYR A 1 95 ? 7.724 6.264 -6.695 1.00 95.06 95 TYR A O 1
ATOM 798 N N . ASP A 1 96 ? 9.399 7.471 -7.554 1.00 95.38 96 ASP A N 1
ATOM 799 C CA . ASP A 1 96 ? 10.353 6.360 -7.675 1.00 95.38 96 ASP A CA 1
ATOM 800 C C . ASP A 1 96 ? 10.651 5.700 -6.318 1.00 95.38 96 ASP A C 1
ATOM 802 O O . ASP A 1 96 ? 10.636 4.480 -6.192 1.00 95.38 96 ASP A O 1
ATOM 806 N N . PHE A 1 97 ? 10.761 6.488 -5.250 1.00 96.75 97 PHE A N 1
ATOM 807 C CA . PHE A 1 97 ? 10.887 5.981 -3.880 1.00 96.75 97 PHE A CA 1
ATOM 808 C C . PHE A 1 97 ? 9.607 5.316 -3.326 1.00 96.75 97 PHE A C 1
ATOM 810 O O . PHE A 1 97 ? 9.571 4.951 -2.147 1.00 96.75 97 PHE A O 1
ATOM 817 N N . GLN A 1 98 ? 8.552 5.163 -4.136 1.00 97.62 98 GLN A N 1
ATOM 818 C CA . GLN A 1 98 ? 7.295 4.490 -3.796 1.00 97.62 98 GLN A CA 1
ATOM 819 C C . GLN A 1 98 ? 7.043 3.258 -4.687 1.00 97.62 98 GLN A C 1
ATOM 821 O O . GLN A 1 98 ? 6.082 3.254 -5.457 1.00 97.62 98 GLN A O 1
ATOM 826 N N . PRO A 1 99 ? 7.872 2.201 -4.607 1.00 98.31 99 PRO A N 1
ATOM 827 C CA . PRO A 1 99 ? 7.660 0.984 -5.381 1.00 98.31 99 PRO A CA 1
ATOM 828 C C . PRO A 1 99 ? 6.309 0.334 -5.062 1.00 98.31 99 PRO A C 1
ATOM 830 O O . PRO A 1 99 ? 5.967 0.076 -3.899 1.00 98.31 99 PRO A O 1
ATOM 833 N N . ASP A 1 100 ? 5.563 0.036 -6.121 1.00 98.31 100 ASP A N 1
ATOM 834 C CA . ASP A 1 100 ? 4.224 -0.538 -6.046 1.00 98.31 100 ASP A CA 1
ATOM 835 C C . ASP A 1 100 ? 4.279 -2.016 -5.647 1.00 98.31 100 ASP A C 1
ATOM 837 O O . ASP A 1 100 ? 5.078 -2.814 -6.155 1.00 98.31 100 ASP A O 1
ATOM 841 N N . LEU A 1 101 ? 3.385 -2.390 -4.736 1.00 98.56 101 LEU A N 1
ATOM 842 C CA . LEU A 1 101 ? 3.168 -3.768 -4.340 1.00 98.56 101 LEU A CA 1
ATOM 843 C C . LEU A 1 101 ? 2.455 -4.530 -5.462 1.00 98.56 101 LEU A C 1
ATOM 845 O O . LEU A 1 101 ? 1.506 -4.060 -6.084 1.00 98.56 101 LEU A O 1
ATOM 849 N N . ASN A 1 102 ? 2.879 -5.767 -5.687 1.00 98.12 102 ASN A N 1
ATOM 850 C CA . ASN A 1 102 ? 2.250 -6.669 -6.634 1.00 98.12 102 ASN A CA 1
ATOM 851 C C . ASN A 1 102 ? 0.952 -7.235 -6.044 1.00 98.12 102 ASN A C 1
ATOM 853 O O . ASN A 1 102 ? 0.938 -8.295 -5.410 1.00 98.12 102 ASN A O 1
ATOM 857 N N . MET A 1 103 ? -0.157 -6.548 -6.299 1.00 96.81 103 MET A N 1
ATOM 858 C CA . MET A 1 103 ? -1.479 -6.940 -5.814 1.00 96.81 103 MET A CA 1
ATOM 859 C C . MET A 1 103 ? -2.032 -8.200 -6.490 1.00 96.81 103 MET A C 1
ATOM 861 O O . MET A 1 103 ? -3.027 -8.742 -6.015 1.00 96.81 103 MET A O 1
ATOM 865 N N . ALA A 1 104 ? -1.390 -8.742 -7.531 1.00 96.31 104 ALA A N 1
ATOM 866 C CA . ALA A 1 104 ? -1.703 -10.080 -8.043 1.00 96.31 104 ALA A CA 1
ATOM 867 C C . ALA A 1 104 ? -1.125 -11.202 -7.155 1.00 96.31 104 ALA A C 1
ATOM 869 O O . ALA A 1 104 ? -1.560 -12.352 -7.246 1.00 96.31 104 ALA A O 1
ATOM 870 N N . ASN A 1 105 ? -0.155 -10.894 -6.285 1.00 97.62 105 ASN A N 1
ATOM 871 C CA . ASN A 1 105 ? 0.474 -11.876 -5.413 1.00 97.62 105 ASN A CA 1
ATOM 872 C C . ASN A 1 105 ? -0.401 -12.159 -4.172 1.00 97.62 105 ASN A C 1
ATOM 874 O O . ASN A 1 105 ? -0.601 -11.272 -3.336 1.00 97.62 105 ASN A O 1
ATOM 878 N N . PRO A 1 106 ? -0.871 -13.405 -3.961 1.00 96.62 106 PRO A N 1
ATOM 879 C CA . PRO A 1 106 ? -1.711 -13.732 -2.809 1.00 96.62 106 PRO A CA 1
ATOM 880 C C . PRO A 1 106 ? -0.999 -13.530 -1.463 1.00 96.62 106 PRO A C 1
ATOM 882 O O . PRO A 1 106 ? -1.663 -13.277 -0.460 1.00 96.62 106 PRO A O 1
ATOM 885 N N . ARG A 1 107 ? 0.340 -13.602 -1.413 1.00 98.12 107 ARG A N 1
ATOM 886 C CA . ARG A 1 107 ? 1.104 -13.352 -0.178 1.00 98.12 107 ARG A CA 1
ATOM 887 C C . ARG A 1 107 ? 1.075 -11.881 0.231 1.00 98.12 107 ARG A C 1
ATOM 889 O O . ARG A 1 107 ? 1.014 -11.608 1.425 1.00 98.12 107 ARG A O 1
ATOM 896 N N . VAL A 1 108 ? 1.066 -10.963 -0.737 1.00 98.25 108 VAL A N 1
ATOM 897 C CA . VAL A 1 108 ? 0.917 -9.520 -0.485 1.00 98.25 108 VAL A CA 1
ATOM 898 C C . VAL A 1 108 ? -0.468 -9.242 0.094 1.00 98.25 108 VAL A C 1
ATOM 900 O O . VAL A 1 108 ? -0.575 -8.651 1.166 1.00 98.25 108 VAL A O 1
ATOM 903 N N . ARG A 1 109 ? -1.527 -9.759 -0.548 1.00 96.94 109 ARG A N 1
ATOM 904 C CA . ARG A 1 109 ? -2.910 -9.635 -0.049 1.00 96.94 109 ARG A CA 1
ATOM 905 C C . ARG A 1 109 ? -3.052 -10.182 1.374 1.00 96.94 109 ARG A C 1
ATOM 907 O O . ARG A 1 109 ? -3.608 -9.513 2.238 1.00 96.94 109 ARG A O 1
ATOM 914 N N . GLN A 1 110 ? -2.476 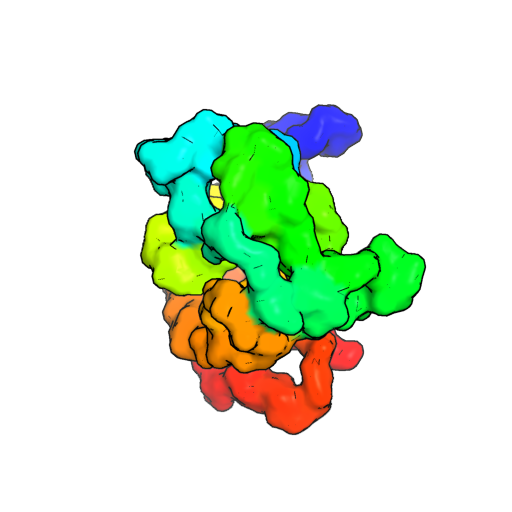-11.353 1.643 1.00 96.94 110 GLN A N 1
ATOM 915 C CA . GLN A 1 110 ? -2.496 -11.952 2.977 1.00 96.94 11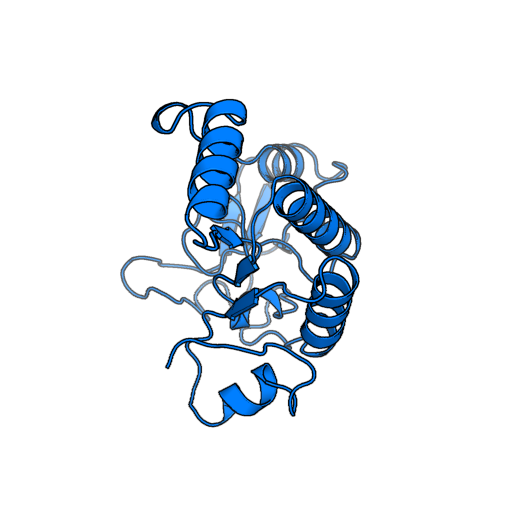0 GLN A CA 1
ATOM 916 C C . GLN A 1 110 ? -1.745 -11.104 4.019 1.00 96.94 110 GLN A C 1
ATOM 918 O O . GLN A 1 110 ? -2.158 -11.044 5.176 1.00 96.94 110 GLN A O 1
ATOM 923 N N . GLU A 1 111 ? -0.633 -10.462 3.655 1.00 98.06 111 GLU A N 1
ATOM 924 C CA . GLU A 1 111 ? 0.087 -9.581 4.580 1.00 98.06 111 GLU A CA 1
ATOM 925 C C . GLU A 1 111 ? -0.710 -8.309 4.890 1.00 98.06 111 GLU A C 1
ATOM 927 O O . GLU A 1 111 ? -0.796 -7.905 6.050 1.00 98.06 111 GLU A O 1
ATOM 932 N N . ILE A 1 112 ? -1.379 -7.735 3.887 1.00 97.25 112 ILE A N 1
ATOM 933 C CA . ILE A 1 112 ? -2.302 -6.606 4.065 1.00 9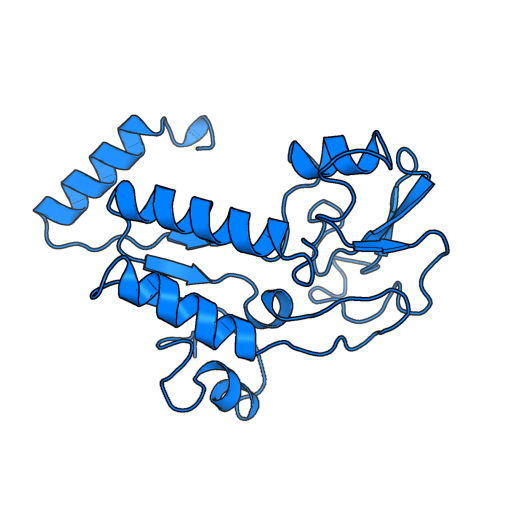7.25 112 ILE A CA 1
ATOM 934 C C . ILE A 1 112 ? -3.411 -6.965 5.066 1.00 97.25 112 ILE A C 1
ATOM 936 O O . ILE A 1 112 ? -3.685 -6.194 5.987 1.00 97.25 112 ILE A O 1
ATOM 940 N N . GLU A 1 113 ? -3.999 -8.161 4.966 1.00 96.00 113 GLU A N 1
ATOM 941 C CA . GLU A 1 113 ? -5.005 -8.636 5.928 1.00 96.00 113 GLU A CA 1
ATOM 942 C C . GLU A 1 113 ? -4.465 -8.705 7.366 1.00 96.00 113 GLU A C 1
ATOM 944 O O . GLU A 1 113 ? -5.180 -8.367 8.317 1.00 96.00 113 GLU A O 1
ATOM 949 N N . LYS A 1 114 ? -3.200 -9.111 7.552 1.00 97.50 114 LYS A N 1
ATOM 950 C CA . LYS A 1 114 ? -2.557 -9.118 8.877 1.00 97.50 114 LYS A CA 1
ATOM 951 C C . LYS A 1 114 ? -2.338 -7.705 9.403 1.00 97.50 114 LYS A C 1
ATOM 953 O O . LYS A 1 114 ? -2.597 -7.470 10.581 1.00 97.50 114 LYS A O 1
ATOM 958 N N . ILE A 1 115 ? -1.902 -6.774 8.553 1.00 97.56 115 ILE A N 1
ATOM 959 C CA . ILE A 1 115 ? -1.713 -5.360 8.914 1.00 97.56 115 ILE A CA 1
ATOM 960 C C . ILE A 1 115 ? -3.034 -4.747 9.380 1.00 97.56 115 ILE A C 1
ATOM 962 O O . ILE A 1 115 ? -3.089 -4.114 10.434 1.00 97.56 115 ILE A O 1
ATOM 966 N N . ILE A 1 116 ? -4.116 -4.988 8.639 1.00 96.75 116 ILE A N 1
ATOM 967 C CA . ILE A 1 116 ? -5.465 -4.548 9.012 1.00 96.75 116 ILE A CA 1
ATOM 968 C C . ILE A 1 116 ? -5.858 -5.143 10.364 1.00 96.75 116 ILE A C 1
ATOM 970 O O . ILE A 1 116 ? -6.266 -4.413 11.266 1.00 96.75 116 ILE A O 1
ATOM 974 N N . GLY A 1 117 ? -5.693 -6.459 10.531 1.00 96.19 117 GLY A N 1
ATOM 975 C CA . GLY A 1 117 ? -5.997 -7.147 11.784 1.00 96.19 117 GLY A CA 1
ATOM 976 C C . GLY A 1 117 ? -5.230 -6.579 12.980 1.00 96.19 117 GLY A C 1
ATOM 977 O O . GLY A 1 117 ? -5.828 -6.355 14.030 1.00 96.19 117 GLY A O 1
ATOM 978 N N . PHE A 1 118 ? -3.939 -6.288 12.804 1.00 97.12 118 PHE A N 1
ATOM 979 C CA . PHE A 1 118 ? -3.093 -5.674 13.825 1.00 97.12 118 PHE A CA 1
ATOM 980 C C . PHE A 1 118 ? -3.649 -4.322 14.284 1.00 97.12 118 PHE A C 1
ATOM 982 O O . PHE A 1 118 ? -3.855 -4.116 15.478 1.00 97.12 118 PHE A O 1
ATOM 989 N N . TRP A 1 119 ? -3.958 -3.413 13.356 1.00 97.62 119 TRP A N 1
ATOM 990 C CA . TRP A 1 119 ? -4.460 -2.083 13.716 1.00 97.62 119 TRP A CA 1
ATOM 991 C C . TRP A 1 119 ? -5.867 -2.114 14.313 1.00 97.62 119 TRP A C 1
ATOM 993 O O . TRP A 1 119 ? -6.129 -1.410 15.290 1.00 97.62 119 TRP A O 1
ATOM 1003 N N . LEU A 1 120 ? -6.754 -2.965 13.788 1.00 96.50 120 LEU A N 1
ATOM 1004 C CA . LEU A 1 120 ? -8.083 -3.170 14.369 1.00 96.50 120 LEU A CA 1
ATOM 1005 C C . LEU A 1 120 ? -7.988 -3.689 15.811 1.00 96.50 120 LEU A C 1
ATOM 1007 O O . LEU A 1 120 ? -8.737 -3.231 16.672 1.00 96.50 120 LEU A O 1
ATOM 1011 N N . GLN A 1 121 ? -7.045 -4.594 16.094 1.00 95.62 121 GLN A N 1
ATOM 1012 C CA . GLN A 1 121 ? -6.810 -5.114 17.443 1.00 95.62 121 GLN A CA 1
ATOM 1013 C C . GLN A 1 121 ? -6.323 -4.031 18.419 1.00 95.62 121 GLN A C 1
ATOM 1015 O O . GLN A 1 121 ? -6.627 -4.107 19.607 1.00 95.62 121 GLN A O 1
ATOM 1020 N N . LEU A 1 122 ? -5.618 -3.007 17.929 1.00 96.25 122 LEU A N 1
ATOM 1021 C CA . LEU A 1 122 ? -5.213 -1.842 18.725 1.00 96.25 122 LEU A CA 1
ATOM 1022 C C . LEU A 1 122 ? -6.333 -0.805 18.915 1.00 96.25 122 LEU A C 1
ATOM 1024 O O . LEU A 1 122 ? -6.100 0.228 19.535 1.00 96.25 122 LEU A O 1
ATOM 1028 N N . GLY A 1 123 ? -7.538 -1.065 18.399 1.00 96.00 123 GLY A N 1
ATOM 1029 C CA . GLY A 1 123 ? -8.733 -0.251 18.625 1.00 96.00 123 GLY A CA 1
ATOM 1030 C C . GLY A 1 123 ? -9.077 0.730 17.503 1.00 96.00 123 GLY A C 1
ATOM 1031 O O . GLY A 1 123 ? -10.123 1.378 17.578 1.00 96.00 123 GLY A O 1
ATOM 1032 N N . VAL A 1 124 ? -8.279 0.794 16.430 1.00 97.69 124 VAL A N 1
ATOM 1033 C CA . VAL A 1 124 ? -8.575 1.609 15.238 1.00 97.69 124 VAL A CA 1
ATOM 1034 C C . VAL A 1 124 ? -9.960 1.254 14.691 1.00 97.69 124 VAL A C 1
ATOM 1036 O O . VAL A 1 124 ? -10.294 0.080 14.515 1.00 97.69 124 VAL A O 1
ATOM 1039 N N . ALA A 1 125 ? -10.787 2.270 14.450 1.00 96.75 125 ALA A N 1
ATOM 1040 C CA . ALA A 1 125 ? -12.181 2.101 14.042 1.00 96.75 125 ALA A CA 1
ATOM 1041 C C . ALA A 1 125 ? -12.343 1.843 12.540 1.00 96.75 125 ALA A C 1
ATOM 1043 O O . ALA A 1 125 ? -13.414 1.443 12.090 1.00 96.75 125 ALA A O 1
ATOM 1044 N N . GLY A 1 126 ? -11.308 2.096 11.750 1.00 96.62 126 GLY A N 1
ATOM 1045 C CA . GLY A 1 126 ? -11.380 1.990 10.307 1.00 96.62 126 GLY A CA 1
ATOM 1046 C C . GLY A 1 126 ? -10.180 2.603 9.613 1.00 96.62 126 GLY A C 1
ATOM 1047 O O . GLY A 1 126 ? -9.253 3.081 10.269 1.00 96.62 126 GLY A O 1
ATOM 1048 N N . PHE A 1 127 ? -10.216 2.622 8.285 1.00 97.69 127 PHE A N 1
ATOM 1049 C CA . PHE A 1 127 ? -9.105 3.136 7.495 1.00 97.69 127 PHE A CA 1
ATOM 1050 C C . PHE A 1 127 ? -9.549 4.076 6.381 1.00 97.69 127 PHE A C 1
ATOM 1052 O O . PHE A 1 127 ? -10.644 3.940 5.830 1.00 97.69 127 PHE A O 1
ATOM 1059 N N . ARG A 1 128 ? -8.663 5.002 6.017 1.00 97.56 128 ARG A N 1
ATOM 1060 C CA . ARG A 1 128 ? -8.668 5.621 4.695 1.00 97.56 128 ARG A CA 1
ATOM 1061 C C . ARG A 1 128 ? -7.891 4.705 3.749 1.00 97.56 128 ARG A C 1
ATOM 1063 O O . ARG A 1 128 ? -6.699 4.510 3.960 1.00 97.56 128 ARG A O 1
ATOM 1070 N N . LEU A 1 129 ? -8.546 4.136 2.740 1.00 96.38 129 LEU A N 1
ATOM 1071 C CA . LEU A 1 129 ? -7.860 3.377 1.692 1.00 96.38 129 LEU A CA 1
ATOM 1072 C C . LEU A 1 129 ? -7.248 4.371 0.703 1.00 96.38 129 LEU A C 1
ATOM 1074 O O . LEU A 1 129 ? -7.979 5.014 -0.051 1.00 96.38 129 LEU A O 1
ATOM 1078 N N . ASP A 1 130 ? -5.930 4.520 0.766 1.00 94.31 130 ASP A N 1
ATOM 1079 C CA . ASP A 1 130 ? -5.165 5.399 -0.117 1.00 94.31 130 ASP A CA 1
ATOM 1080 C C . ASP A 1 130 ? -5.040 4.785 -1.515 1.00 94.31 130 ASP A C 1
ATOM 1082 O O . ASP A 1 130 ? -4.860 3.568 -1.625 1.00 94.31 130 ASP A O 1
ATOM 1086 N N . ALA A 1 131 ? -5.111 5.614 -2.563 1.00 90.69 131 ALA A N 1
ATOM 1087 C CA . ALA A 1 131 ? -4.841 5.194 -3.934 1.00 90.69 131 ALA A CA 1
ATOM 1088 C C . ALA A 1 131 ? -5.728 4.017 -4.389 1.00 90.69 131 ALA A C 1
ATOM 1090 O O . ALA A 1 131 ? -5.278 3.136 -5.125 1.00 90.69 131 ALA A O 1
ATOM 1091 N N . ALA A 1 132 ? -6.994 3.980 -3.953 1.00 91.38 132 ALA A N 1
ATOM 1092 C CA . ALA A 1 132 ? -7.872 2.818 -4.107 1.00 91.38 132 ALA A CA 1
ATOM 1093 C C . ALA A 1 132 ? -7.987 2.281 -5.554 1.00 91.38 132 ALA A C 1
ATOM 1095 O O . ALA A 1 132 ? -7.999 1.058 -5.712 1.00 91.38 132 ALA A O 1
ATOM 1096 N N . PRO A 1 133 ? -8.033 3.124 -6.611 1.00 92.31 133 PRO A N 1
ATOM 1097 C CA . PRO A 1 133 ? -8.081 2.648 -7.992 1.00 92.31 133 PRO A CA 1
ATOM 1098 C C . PRO A 1 133 ? -6.833 1.883 -8.425 1.00 92.31 133 PRO A C 1
ATOM 1100 O O . PRO A 1 133 ? -6.940 0.985 -9.254 1.00 92.31 133 PRO A O 1
ATOM 1103 N N . PHE A 1 134 ? -5.676 2.217 -7.853 1.00 93.56 134 PHE A N 1
ATOM 1104 C CA . PHE A 1 134 ? -4.386 1.622 -8.190 1.00 93.56 134 PHE A CA 1
ATOM 1105 C C . PHE A 1 134 ? -4.132 0.333 -7.393 1.00 93.56 134 PHE A C 1
ATOM 1107 O O . PHE A 1 134 ? -3.602 -0.633 -7.931 1.00 93.56 134 PHE A O 1
ATOM 1114 N N . VAL A 1 135 ? -4.653 0.237 -6.162 1.00 93.69 135 VAL A N 1
ATOM 1115 C CA . VAL A 1 135 ? -4.581 -0.991 -5.338 1.00 93.69 135 VAL A CA 1
ATOM 1116 C C . VAL A 1 135 ? -5.215 -2.205 -6.038 1.00 93.69 135 VAL A C 1
ATOM 1118 O O . VAL A 1 135 ? -4.840 -3.348 -5.778 1.00 93.69 135 VAL A O 1
ATOM 1121 N N . ILE A 1 136 ? -6.189 -1.987 -6.922 1.00 94.88 136 ILE A N 1
ATOM 1122 C CA . ILE A 1 136 ? -6.861 -3.067 -7.658 1.00 94.88 136 ILE A CA 1
ATOM 1123 C C . ILE A 1 136 ? -6.253 -3.342 -9.033 1.00 94.88 136 ILE A C 1
ATOM 1125 O O . ILE A 1 136 ? -6.730 -4.240 -9.725 1.00 94.88 136 ILE A O 1
ATOM 1129 N N . GLU A 1 137 ? -5.232 -2.604 -9.455 1.00 94.62 137 GLU A N 1
ATOM 1130 C CA . GLU A 1 137 ? -4.576 -2.828 -10.739 1.00 94.62 137 GLU A CA 1
ATOM 1131 C C . GLU A 1 137 ? -3.676 -4.063 -10.699 1.00 94.62 137 GLU A C 1
ATOM 1133 O O . GLU A 1 137 ? -2.894 -4.289 -9.775 1.00 94.62 137 GLU A O 1
ATOM 1138 N N . LEU A 1 138 ? -3.773 -4.882 -11.741 1.00 95.06 138 LEU A N 1
ATOM 1139 C CA . LEU A 1 138 ? -2.919 -6.048 -11.930 1.00 95.06 138 LEU A CA 1
ATOM 1140 C C . LEU A 1 138 ? -1.831 -5.713 -12.942 1.00 95.06 138 LEU A C 1
ATOM 1142 O O . LEU A 1 138 ? -1.886 -6.128 -14.098 1.00 95.06 138 LEU A O 1
ATOM 1146 N N . THR A 1 139 ? -0.872 -4.906 -12.498 1.00 95.00 139 THR A N 1
ATOM 1147 C CA . THR A 1 139 ? 0.166 -4.337 -13.356 1.00 95.00 139 THR A CA 1
ATOM 1148 C C . THR A 1 139 ? 1.104 -5.398 -13.918 1.00 95.00 139 THR A C 1
ATOM 1150 O O . THR A 1 139 ? 1.660 -6.222 -13.189 1.00 95.00 139 THR A O 1
ATOM 1153 N N . THR A 1 140 ? 1.328 -5.330 -15.229 1.00 93.94 140 THR A N 1
ATOM 1154 C CA . THR A 1 140 ? 2.319 -6.137 -15.942 1.00 93.94 140 THR A CA 1
ATOM 1155 C C . THR A 1 140 ? 3.137 -5.260 -16.892 1.00 93.94 140 THR A C 1
ATOM 1157 O O . THR A 1 140 ? 2.574 -4.336 -17.481 1.00 93.94 140 THR A O 1
ATOM 1160 N N . PRO A 1 141 ? 4.442 -5.538 -17.084 1.00 95.12 141 PRO A N 1
ATOM 1161 C CA . PRO A 1 141 ? 5.282 -4.769 -18.003 1.00 95.12 141 PRO A CA 1
ATOM 1162 C C . PRO A 1 141 ? 4.698 -4.699 -19.420 1.00 95.12 141 PRO A C 1
ATOM 1164 O O . PRO A 1 141 ? 4.327 -5.724 -19.992 1.00 95.12 141 PRO A O 1
ATOM 1167 N N . GLY A 1 142 ? 4.661 -3.503 -20.010 1.00 93.38 142 GLY A N 1
ATOM 1168 C CA . GLY A 1 142 ? 4.144 -3.269 -21.359 1.00 93.38 142 GLY A CA 1
ATOM 1169 C C . GLY A 1 142 ? 2.635 -3.016 -21.441 1.00 93.38 142 GLY A C 1
ATOM 1170 O O . GLY A 1 142 ? 2.131 -2.797 -22.544 1.00 93.38 142 GLY A O 1
ATOM 1171 N N . GLU A 1 143 ? 1.911 -3.009 -20.317 1.00 91.88 143 GLU A N 1
ATOM 1172 C CA . GLU A 1 143 ? 0.465 -2.770 -20.269 1.00 91.88 143 GLU A CA 1
ATOM 1173 C C . GLU A 1 143 ? 0.139 -1.419 -19.613 1.00 91.88 143 GLU A C 1
ATOM 1175 O O . GLU A 1 143 ? -0.036 -1.306 -18.405 1.00 91.88 143 GLU A O 1
ATOM 1180 N N . ALA A 1 144 ? -0.018 -0.380 -20.437 1.00 84.06 144 ALA A N 1
ATOM 1181 C CA . ALA A 1 144 ? -0.248 0.991 -19.968 1.00 84.06 144 ALA A CA 1
ATOM 1182 C C . ALA A 1 144 ? -1.571 1.220 -19.210 1.00 84.06 144 ALA A C 1
ATOM 1184 O O . ALA A 1 144 ? -1.734 2.241 -18.540 1.00 84.06 144 ALA A O 1
ATOM 1185 N N . ARG A 1 145 ? -2.541 0.311 -19.356 1.00 87.50 145 ARG A N 1
ATOM 1186 C CA . ARG A 1 145 ? -3.831 0.344 -18.655 1.00 87.50 145 ARG A CA 1
ATOM 1187 C C . ARG A 1 145 ? -4.099 -1.029 -18.052 1.00 87.50 145 ARG A C 1
ATOM 1189 O O . ARG A 1 145 ? -4.782 -1.824 -18.697 1.00 87.50 145 ARG A O 1
ATOM 1196 N N . PRO A 1 146 ? -3.544 -1.309 -16.864 1.00 90.50 146 PRO A N 1
ATOM 1197 C CA . PRO A 1 146 ? -3.715 -2.598 -16.222 1.00 90.50 146 PRO A CA 1
ATOM 1198 C C . PRO A 1 146 ? -5.187 -2.926 -15.993 1.00 90.50 146 PRO A C 1
ATOM 1200 O O . PRO A 1 146 ? -5.998 -2.061 -15.648 1.00 90.50 146 PRO A O 1
ATOM 1203 N N . ARG A 1 147 ? -5.538 -4.205 -16.116 1.00 93.31 147 ARG A N 1
ATOM 1204 C CA . ARG A 1 147 ? -6.849 -4.686 -15.673 1.00 93.31 147 ARG A CA 1
ATOM 1205 C C . ARG A 1 147 ? -7.036 -4.451 -14.170 1.00 93.31 147 ARG A C 1
ATOM 1207 O O . ARG A 1 147 ? -6.159 -4.774 -13.373 1.00 93.31 147 ARG A O 1
ATOM 1214 N N . GLN A 1 148 ? -8.234 -4.016 -13.788 1.00 94.38 148 GLN A N 1
ATOM 1215 C CA . GLN A 1 148 ? -8.644 -3.882 -12.391 1.00 94.38 148 GLN A CA 1
ATOM 1216 C C . GLN A 1 148 ? -9.329 -5.152 -11.851 1.00 94.38 148 GLN A C 1
ATOM 1218 O O . GLN A 1 148 ? -10.093 -5.828 -12.550 1.00 94.38 148 GLN A O 1
ATOM 1223 N N . ASP A 1 149 ? -9.063 -5.481 -10.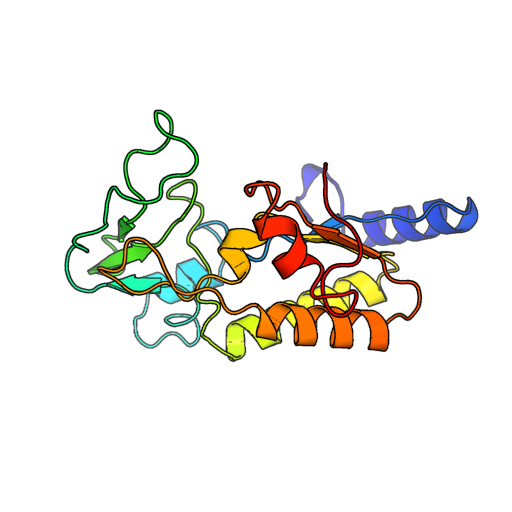588 1.00 95.25 149 ASP A N 1
ATOM 1224 C CA . ASP A 1 149 ? -9.653 -6.589 -9.834 1.00 95.25 149 ASP A CA 1
ATOM 1225 C C . ASP A 1 149 ? -10.623 -6.085 -8.757 1.00 95.25 149 ASP A C 1
ATOM 1227 O O . ASP A 1 149 ? -10.352 -6.136 -7.558 1.00 95.25 149 ASP A O 1
ATOM 1231 N N . PHE A 1 150 ? -11.800 -5.623 -9.181 1.00 94.31 150 PHE A N 1
ATOM 1232 C CA . PHE A 1 150 ? -12.867 -5.219 -8.256 1.00 94.31 150 PHE A CA 1
ATOM 1233 C C . PHE A 1 150 ? -13.336 -6.349 -7.328 1.00 94.31 150 PHE A C 1
ATOM 1235 O O . PHE A 1 150 ? -13.895 -6.065 -6.271 1.00 94.31 150 PHE A O 1
ATOM 1242 N N . GLY A 1 151 ? -13.116 -7.619 -7.695 1.00 93.56 151 GLY A N 1
ATOM 1243 C CA . GLY A 1 151 ? -13.430 -8.760 -6.832 1.00 93.56 151 GLY A CA 1
ATOM 1244 C C . GLY A 1 151 ? -12.627 -8.739 -5.533 1.00 93.56 151 GLY A C 1
ATOM 1245 O O . GLY A 1 151 ? -13.148 -9.103 -4.484 1.00 93.56 151 GLY A O 1
ATOM 1246 N N . TRP A 1 152 ? -11.403 -8.208 -5.565 1.00 93.94 152 TRP A N 1
ATOM 1247 C CA . TRP A 1 152 ? -10.617 -8.026 -4.351 1.00 93.94 152 TRP A CA 1
ATOM 1248 C C . TRP A 1 152 ? -11.260 -7.038 -3.369 1.00 93.94 152 TRP A C 1
ATOM 1250 O O . TRP A 1 152 ? -11.151 -7.241 -2.166 1.00 93.94 152 TRP A O 1
ATOM 1260 N N . LEU A 1 153 ? -11.973 -6.006 -3.842 1.00 94.25 153 LEU A N 1
ATOM 1261 C CA . LEU A 1 153 ? -12.682 -5.071 -2.957 1.00 94.25 153 LEU A CA 1
ATOM 1262 C C . LEU A 1 153 ? -13.881 -5.721 -2.256 1.00 94.25 153 LEU A C 1
ATOM 1264 O O . LEU A 1 153 ? -14.159 -5.373 -1.107 1.00 94.25 153 LEU A O 1
ATOM 1268 N N . ASP A 1 154 ? -14.566 -6.666 -2.917 1.00 92.69 154 ASP A N 1
ATOM 1269 C CA . ASP A 1 154 ? -15.608 -7.489 -2.284 1.00 92.69 154 ASP A CA 1
ATOM 1270 C C . ASP A 1 154 ? -14.996 -8.273 -1.110 1.00 92.69 154 ASP A C 1
ATOM 1272 O O . ASP A 1 154 ? -15.489 -8.205 0.020 1.00 92.69 154 ASP A O 1
ATOM 1276 N N . ASP A 1 155 ? -13.892 -8.983 -1.369 1.00 92.25 155 ASP A N 1
ATOM 1277 C CA . ASP A 1 155 ? -13.207 -9.803 -0.368 1.00 92.25 155 ASP A CA 1
ATOM 1278 C C . ASP A 1 155 ? -12.648 -8.942 0.771 1.00 92.25 155 ASP A C 1
ATOM 1280 O O . ASP A 1 155 ? -12.853 -9.242 1.948 1.00 92.25 155 ASP A O 1
ATOM 1284 N N . PHE A 1 156 ? -11.990 -7.834 0.433 1.00 92.88 156 PHE A N 1
ATOM 1285 C CA . PHE A 1 156 ? -11.412 -6.883 1.377 1.00 92.88 156 PHE A CA 1
ATOM 1286 C C . PHE A 1 156 ? -12.464 -6.337 2.348 1.00 92.88 156 PHE A C 1
ATOM 1288 O O . PHE A 1 156 ? -12.281 -6.400 3.568 1.00 92.88 156 PHE A O 1
ATOM 1295 N N . TRP A 1 157 ? -13.592 -5.840 1.829 1.00 92.62 157 TRP A N 1
ATOM 1296 C CA . TRP A 1 157 ? -14.660 -5.310 2.673 1.00 92.62 157 TRP A CA 1
ATOM 1297 C C . TRP A 1 157 ? -15.338 -6.408 3.498 1.00 92.62 157 TRP A C 1
ATOM 1299 O O . TRP A 1 157 ? -15.595 -6.218 4.693 1.00 92.62 157 TRP A O 1
ATOM 1309 N N . SER A 1 158 ? -15.587 -7.578 2.902 1.00 91.06 158 SER A N 1
ATOM 1310 C CA . SER A 1 158 ? -16.171 -8.719 3.612 1.00 91.06 158 SER A CA 1
ATOM 1311 C C . SER A 1 158 ? -15.311 -9.140 4.805 1.00 91.06 158 SER A C 1
ATOM 1313 O O . SER A 1 158 ? -15.824 -9.319 5.910 1.00 91.06 158 SER A O 1
ATOM 1315 N N . GLN A 1 159 ? -13.995 -9.227 4.625 1.00 90.44 159 GLN A N 1
ATOM 1316 C CA . GLN A 1 159 ? -13.084 -9.600 5.700 1.00 90.44 159 GLN A CA 1
ATOM 1317 C C . GLN A 1 159 ? -12.985 -8.538 6.797 1.00 90.44 159 GLN A C 1
ATOM 1319 O O . GLN A 1 159 ? -12.976 -8.876 7.984 1.00 90.44 159 GLN A O 1
ATOM 1324 N N . LEU A 1 160 ? -12.910 -7.258 6.424 1.00 92.12 160 LEU A N 1
ATOM 1325 C CA . LEU A 1 160 ? -12.824 -6.159 7.383 1.00 92.12 160 LEU A CA 1
ATOM 1326 C C . LEU A 1 160 ? -14.095 -6.072 8.242 1.00 92.12 160 LEU A C 1
ATOM 1328 O O . LEU A 1 160 ? -14.004 -6.046 9.471 1.00 92.12 160 LEU A O 1
ATOM 1332 N N . SER A 1 161 ? -15.269 -6.119 7.608 1.00 91.12 161 SER A N 1
ATOM 1333 C CA . SER A 1 161 ? -16.564 -6.093 8.300 1.00 91.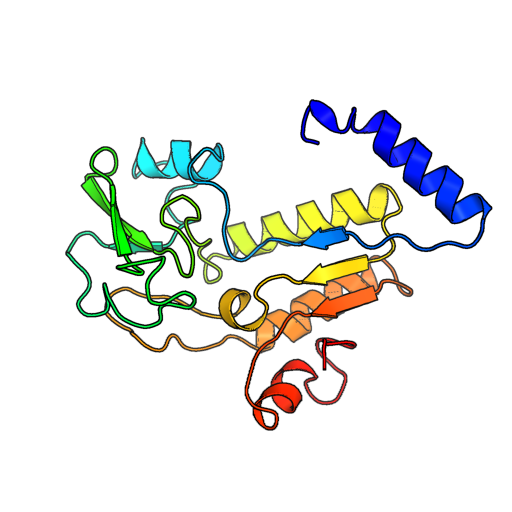12 161 SER A CA 1
ATOM 1334 C C . SER A 1 161 ? -16.817 -7.347 9.146 1.00 91.12 161 SER A C 1
ATOM 1336 O O . SER A 1 161 ? -17.413 -7.251 10.218 1.00 91.12 161 SER A O 1
ATOM 1338 N N . TRP A 1 162 ? -16.308 -8.516 8.738 1.00 91.06 162 TRP A N 1
ATOM 1339 C CA . TRP A 1 162 ? -16.389 -9.735 9.550 1.00 91.06 162 TRP A CA 1
ATOM 1340 C C . TRP A 1 162 ? -15.531 -9.656 10.820 1.00 91.06 162 TRP A C 1
ATOM 1342 O O . TRP A 1 162 ? -15.955 -10.110 11.882 1.00 91.06 162 TRP A O 1
ATOM 1352 N N . ARG A 1 163 ? -14.336 -9.052 10.739 1.00 91.94 163 ARG A N 1
ATOM 1353 C CA . ARG A 1 163 ? -13.447 -8.859 11.900 1.00 91.94 163 ARG A CA 1
ATOM 1354 C C . ARG A 1 163 ? -13.996 -7.832 12.885 1.00 91.94 163 ARG A C 1
ATOM 1356 O O . ARG A 1 163 ? -13.832 -8.003 14.092 1.00 91.94 163 ARG A O 1
ATOM 1363 N N . ARG A 1 164 ? -14.620 -6.764 12.382 1.00 91.44 164 ARG A N 1
ATOM 1364 C CA . ARG A 1 164 ? -15.217 -5.703 13.196 1.00 91.44 164 ARG A CA 1
ATOM 1365 C C . ARG A 1 164 ? -16.459 -5.154 12.492 1.00 91.44 164 ARG A C 1
ATOM 1367 O O . ARG A 1 164 ? -16.357 -4.394 11.535 1.00 91.44 164 ARG A O 1
ATOM 1374 N N . GLY A 1 165 ? -17.634 -5.519 13.007 1.00 90.31 165 GLY A N 1
ATOM 1375 C CA . GLY A 1 165 ? -18.924 -5.217 12.372 1.00 90.31 165 GLY A CA 1
ATOM 1376 C C . GLY A 1 165 ? -19.279 -3.731 12.285 1.00 90.31 165 GLY A C 1
ATOM 1377 O O . GLY A 1 165 ? -20.140 -3.359 11.496 1.00 90.31 165 GLY A O 1
ATOM 1378 N N . ASP A 1 166 ? -18.622 -2.880 13.073 1.00 91.50 166 ASP A N 1
ATOM 1379 C CA . ASP A 1 166 ? -18.797 -1.427 13.040 1.00 91.50 166 ASP A CA 1
ATOM 1380 C C . ASP A 1 166 ? -17.610 -0.681 12.410 1.00 91.50 166 ASP A C 1
ATOM 1382 O O . ASP A 1 166 ? -17.507 0.541 12.568 1.00 91.50 166 ASP A O 1
ATOM 1386 N N . ALA A 1 167 ? -16.716 -1.406 11.725 1.00 93.25 167 ALA A N 1
ATOM 1387 C CA . ALA A 1 167 ? -15.556 -0.820 11.079 1.00 93.25 167 ALA A CA 1
ATOM 1388 C C . ALA A 1 167 ? -15.933 0.035 9.865 1.00 93.25 167 ALA A C 1
ATOM 1390 O O . ALA A 1 167 ? -16.927 -0.189 9.177 1.00 93.25 167 ALA A O 1
ATOM 1391 N N . VAL A 1 168 ? -15.092 1.029 9.610 1.00 93.19 168 VAL A N 1
ATOM 1392 C CA . VAL A 1 168 ? -15.275 2.048 8.575 1.00 93.19 168 VAL A CA 1
ATOM 1393 C C . VAL A 1 168 ? -14.155 1.902 7.547 1.00 93.19 168 VAL A C 1
ATOM 1395 O O . VAL A 1 168 ? -12.991 1.749 7.910 1.00 93.19 168 VAL A O 1
ATOM 1398 N N . ILE A 1 169 ? -14.478 1.984 6.258 1.00 94.81 169 ILE A N 1
ATOM 1399 C CA . ILE A 1 169 ? -13.472 2.226 5.221 1.00 94.81 169 ILE A CA 1
ATOM 1400 C C . ILE A 1 169 ? -13.909 3.410 4.365 1.00 94.81 169 ILE A C 1
ATOM 1402 O O . ILE A 1 169 ? -15.037 3.443 3.877 1.00 94.81 169 ILE A O 1
ATOM 1406 N N . LEU A 1 170 ? -13.021 4.391 4.233 1.00 95.19 170 LEU A N 1
ATOM 1407 C CA . LEU A 1 170 ? -13.184 5.567 3.389 1.00 95.19 170 LEU A CA 1
ATOM 1408 C C . LEU A 1 170 ? -12.169 5.481 2.254 1.00 95.19 170 LEU A C 1
ATOM 1410 O O . LEU A 1 170 ? -10.974 5.609 2.496 1.00 95.19 170 LEU A O 1
ATOM 1414 N N . ALA A 1 171 ? -12.616 5.238 1.031 1.00 94.00 171 ALA A N 1
ATOM 1415 C CA . ALA A 1 171 ? -11.700 5.126 -0.094 1.00 94.00 171 ALA A CA 1
ATOM 1416 C C . ALA A 1 171 ? -11.421 6.476 -0.755 1.00 94.00 171 ALA A C 1
ATOM 1418 O O . ALA A 1 171 ? -12.323 7.272 -1.027 1.00 94.00 171 ALA A O 1
ATOM 1419 N N . GLU A 1 172 ? -10.144 6.714 -1.029 1.00 91.44 172 GLU A N 1
ATOM 1420 C CA . GLU A 1 172 ? -9.705 7.744 -1.952 1.00 91.44 172 GLU A CA 1
ATOM 1421 C C . GLU A 1 172 ? -9.677 7.142 -3.356 1.00 91.44 172 GLU A C 1
ATOM 1423 O O . GLU A 1 172 ? -8.770 6.403 -3.726 1.00 91.44 172 GLU A O 1
ATOM 1428 N N . ALA A 1 173 ? -10.756 7.397 -4.095 1.00 87.75 173 ALA A N 1
ATOM 1429 C CA . ALA A 1 173 ? -10.945 6.976 -5.473 1.00 87.75 173 ALA A CA 1
ATOM 1430 C C . ALA A 1 173 ? -11.219 8.212 -6.329 1.00 87.75 173 ALA A C 1
ATOM 1432 O O . ALA A 1 173 ? -12.366 8.598 -6.540 1.00 87.75 173 ALA A O 1
ATOM 1433 N N . ASN A 1 174 ? -10.146 8.852 -6.789 1.00 84.69 174 ASN A N 1
ATOM 1434 C CA . ASN A 1 174 ? -10.235 9.972 -7.716 1.00 84.69 174 ASN A CA 1
ATOM 1435 C C . ASN A 1 174 ? -10.424 9.454 -9.152 1.00 84.69 174 ASN A C 1
ATOM 1437 O O . ASN A 1 174 ? -9.470 9.355 -9.923 1.00 84.69 174 ASN A O 1
ATOM 1441 N N . VAL A 1 175 ? -11.654 9.047 -9.463 1.00 85.81 175 VAL A N 1
ATOM 1442 C CA . VAL A 1 175 ? -12.075 8.483 -10.756 1.00 85.81 175 VAL A CA 1
ATOM 1443 C C . VAL A 1 175 ? -13.247 9.275 -11.327 1.00 85.81 175 VAL A C 1
ATOM 1445 O O . VAL A 1 175 ? -13.848 10.096 -10.629 1.00 85.81 175 VAL A O 1
ATOM 1448 N N . GLU A 1 176 ? -13.603 9.031 -12.588 1.00 87.44 176 GLU A N 1
ATOM 1449 C CA . GLU A 1 176 ? -14.768 9.689 -13.172 1.00 87.44 176 GLU A CA 1
ATOM 1450 C C . GLU A 1 176 ? -16.054 9.281 -12.427 1.00 87.44 176 GLU A C 1
ATOM 1452 O O . GLU A 1 176 ? -16.182 8.138 -11.975 1.00 87.44 176 GLU A O 1
ATOM 1457 N N . PRO A 1 177 ? -17.072 10.159 -12.336 1.00 86.12 177 PRO A N 1
ATOM 1458 C CA . PRO A 1 177 ? -18.288 9.875 -11.569 1.00 86.12 177 PRO A CA 1
ATOM 1459 C C . PRO A 1 177 ? -19.004 8.572 -11.954 1.00 86.12 177 PRO A C 1
ATOM 1461 O O . PRO A 1 177 ? -19.665 7.955 -11.120 1.00 86.12 177 PRO A O 1
ATOM 1464 N N . ALA A 1 178 ? -18.885 8.147 -13.216 1.00 87.50 178 ALA A N 1
ATOM 1465 C CA . ALA A 1 178 ? -19.466 6.896 -13.696 1.00 87.50 178 ALA A CA 1
ATOM 1466 C C . ALA A 1 178 ? -18.771 5.651 -13.112 1.00 87.50 178 ALA A C 1
ATOM 1468 O O . ALA A 1 178 ? -19.434 4.640 -12.891 1.00 87.50 178 ALA A O 1
ATOM 1469 N N . GLU A 1 179 ? -17.469 5.736 -12.832 1.00 88.12 179 GLU A N 1
ATOM 1470 C CA . GLU A 1 179 ? -16.645 4.633 -12.323 1.00 88.12 179 GLU A CA 1
ATOM 1471 C C . GLU A 1 179 ? -16.834 4.430 -10.812 1.00 88.12 179 GLU A C 1
ATOM 1473 O O . GLU A 1 179 ? -16.678 3.319 -10.311 1.00 88.12 179 GLU A O 1
ATOM 1478 N N . LEU A 1 180 ? -17.261 5.462 -10.071 1.00 87.81 180 LEU A N 1
ATOM 1479 C CA . LEU A 1 180 ? -17.548 5.359 -8.631 1.00 87.81 180 LEU A CA 1
ATOM 1480 C C . LEU A 1 180 ? -18.552 4.239 -8.305 1.00 87.81 180 LEU A C 1
ATOM 1482 O O . LEU A 1 180 ? -18.453 3.585 -7.266 1.00 87.81 180 LEU A O 1
ATOM 1486 N N . LEU A 1 181 ? -19.514 3.979 -9.195 1.00 89.81 181 LEU A N 1
ATOM 1487 C CA . LEU A 1 181 ? -20.504 2.916 -8.996 1.00 89.81 181 LEU A CA 1
ATOM 1488 C C . LEU A 1 181 ? -19.860 1.524 -8.928 1.00 89.81 181 LEU A C 1
ATOM 1490 O O . LEU A 1 181 ? -20.329 0.673 -8.163 1.00 89.81 181 LEU A O 1
ATOM 1494 N N . ASP A 1 182 ? -18.761 1.312 -9.651 1.00 92.19 182 ASP A N 1
ATOM 1495 C CA . ASP A 1 182 ? -18.001 0.069 -9.587 1.00 92.19 182 ASP A CA 1
ATOM 1496 C C . ASP A 1 182 ? -17.269 -0.061 -8.248 1.00 92.19 182 ASP A C 1
ATOM 1498 O O . ASP A 1 182 ? -17.249 -1.144 -7.668 1.00 92.19 182 ASP A O 1
ATOM 1502 N N . PHE A 1 183 ? -16.772 1.025 -7.659 1.00 91.94 183 PHE A N 1
ATOM 1503 C CA . PHE A 1 183 ? -16.151 0.980 -6.328 1.00 91.94 183 PHE A CA 1
ATOM 1504 C C . PHE A 1 183 ? -17.159 0.742 -5.196 1.00 91.94 183 PHE A C 1
ATOM 1506 O O . PHE A 1 183 ? -16.824 0.074 -4.217 1.00 91.94 183 PHE A O 1
ATOM 1513 N N . PHE A 1 184 ? -18.406 1.206 -5.336 1.00 91.50 184 PHE A N 1
ATOM 1514 C CA . PHE A 1 184 ? -19.488 0.860 -4.405 1.00 91.50 184 PHE A CA 1
ATOM 1515 C C . PHE A 1 184 ? -19.973 -0.590 -4.573 1.00 91.50 184 PHE A C 1
ATOM 1517 O O . PHE A 1 184 ? -20.410 -1.220 -3.604 1.00 91.50 184 PHE A O 1
ATOM 1524 N N . GLY A 1 185 ? -19.941 -1.131 -5.797 1.00 89.50 185 GLY A N 1
ATOM 1525 C CA . GLY A 1 185 ? -20.331 -2.515 -6.093 1.00 89.50 185 GLY A CA 1
ATOM 1526 C C . GLY A 1 185 ? -21.757 -2.857 -5.655 1.00 89.50 185 GLY A C 1
ATOM 1527 O O . GLY A 1 185 ? -21.979 -3.908 -5.054 1.00 89.50 185 GLY A O 1
ATOM 1528 N N . ALA A 1 186 ? -22.708 -1.940 -5.871 1.00 85.94 186 ALA A N 1
ATOM 1529 C CA . ALA A 1 186 ? -24.090 -2.046 -5.381 1.00 85.94 186 ALA A CA 1
ATOM 1530 C C . ALA A 1 186 ? -24.198 -2.306 -3.857 1.00 85.94 186 ALA A C 1
ATOM 1532 O O . ALA A 1 186 ? -25.085 -3.026 -3.399 1.00 85.94 186 ALA A O 1
ATOM 1533 N N . GLY A 1 187 ? -23.279 -1.732 -3.071 1.00 81.75 187 GLY A N 1
ATOM 1534 C CA . GLY A 1 187 ? -23.249 -1.835 -1.608 1.00 81.75 187 GLY A CA 1
ATOM 1535 C C . GLY A 1 187 ? -22.474 -3.037 -1.064 1.00 81.75 187 GLY A C 1
ATOM 1536 O O . GLY A 1 187 ? -22.481 -3.262 0.143 1.00 81.75 187 GLY A O 1
ATOM 1537 N N . ARG A 1 188 ? -21.814 -3.818 -1.930 1.00 83.81 188 ARG A N 1
ATOM 1538 C CA . ARG A 1 188 ? -21.000 -4.979 -1.531 1.00 83.81 188 ARG A CA 1
ATOM 1539 C C . ARG A 1 188 ? -19.518 -4.667 -1.316 1.00 83.81 188 ARG A C 1
ATOM 1541 O O . ARG A 1 188 ? -18.831 -5.496 -0.731 1.00 83.81 188 ARG A O 1
ATOM 1548 N N . ARG A 1 189 ? -19.036 -3.528 -1.821 1.00 89.62 189 ARG A N 1
ATOM 1549 C CA . ARG A 1 189 ? -17.622 -3.124 -1.793 1.00 89.62 189 ARG A CA 1
ATOM 1550 C C . ARG A 1 189 ? -17.426 -1.982 -0.802 1.00 89.62 189 ARG A C 1
ATOM 1552 O O . ARG A 1 189 ? -17.766 -2.116 0.366 1.00 89.62 189 ARG A O 1
ATOM 1559 N N . LEU A 1 190 ? -16.885 -0.856 -1.252 1.00 91.31 190 LEU A N 1
ATOM 1560 C CA . LEU A 1 190 ? -16.481 0.238 -0.387 1.00 91.31 190 LEU A CA 1
ATOM 1561 C C . LEU A 1 190 ? -17.721 1.060 0.014 1.00 91.31 190 LEU A C 1
ATOM 1563 O O . LEU A 1 190 ? -18.377 1.622 -0.857 1.00 91.31 190 LEU A O 1
ATOM 1567 N N . PRO A 1 191 ? -18.073 1.144 1.307 1.00 89.88 191 PRO A N 1
ATOM 1568 C CA . PRO A 1 191 ? -19.259 1.848 1.785 1.00 89.88 191 PRO A CA 1
ATOM 1569 C C . PRO A 1 191 ? -19.138 3.377 1.733 1.00 89.88 191 PRO A C 1
ATOM 1571 O O . PRO A 1 191 ? -20.163 4.055 1.750 1.00 89.88 191 PRO A O 1
ATOM 1574 N N . MET A 1 192 ? -17.923 3.938 1.711 1.00 92.31 192 MET A N 1
ATOM 1575 C CA . MET A 1 192 ? -17.691 5.387 1.677 1.00 92.31 192 MET A CA 1
ATOM 1576 C C . MET A 1 192 ? -16.521 5.737 0.758 1.00 92.31 192 MET A C 1
ATOM 1578 O O . MET A 1 192 ? -15.505 5.041 0.736 1.00 92.31 192 MET A O 1
ATOM 1582 N N . MET A 1 193 ? -16.654 6.861 0.057 1.00 90.75 193 MET A N 1
ATOM 1583 C CA . MET A 1 193 ? -15.622 7.468 -0.784 1.00 90.75 193 MET A CA 1
ATOM 1584 C C . MET A 1 193 ? -15.610 8.983 -0.590 1.00 90.75 193 MET A C 1
ATOM 1586 O O . MET A 1 193 ? -16.616 9.560 -0.167 1.00 90.75 193 MET A O 1
ATOM 1590 N N . PHE A 1 194 ? -14.480 9.622 -0.889 1.00 86.56 194 PHE A N 1
ATOM 1591 C CA . PHE A 1 194 ? -14.456 11.075 -1.063 1.00 86.56 194 PHE A CA 1
ATOM 1592 C C . PHE A 1 194 ? -15.315 11.479 -2.271 1.00 86.56 194 PHE A C 1
ATOM 1594 O O . PHE A 1 194 ? -15.460 10.706 -3.217 1.00 86.56 194 PHE A O 1
ATOM 1601 N N . ASN A 1 195 ? -15.905 12.672 -2.201 1.00 69.69 195 ASN A N 1
ATOM 1602 C CA . ASN A 1 195 ? -16.721 13.265 -3.260 1.00 69.69 195 ASN A CA 1
ATOM 1603 C C . ASN A 1 195 ? -16.009 14.460 -3.881 1.00 69.69 195 ASN A C 1
ATOM 1605 O O . ASN A 1 195 ? -15.378 15.211 -3.102 1.00 69.69 195 ASN A O 1
#

Foldseek 3Di:
DPVVVPDVVVVLVVLVVCVVVVHAAAEADEQFWDFCPDPLNVQLLQDVPRPSVLQFAKALDDFPLQQAQAPDPPVDRGQWDQDPSNNIITGHNYDPRTTGTQLVDVVSVVVSLVVLLVVVVSVHQEYEYEPVQSSQFRDHGHDRGGDGDLVSQLVVVVSNCVSPVRHAYEYADPDDPVCVCSQCVVVSGHPHYDD

pLDDT: mean 94.28, std 5.0, range [69.69, 98.81]